Protein AF-A0A3A0CZI7-F1 (afdb_monomer_lite)

Sequence (193 aa):
MALPLIGASLWFLFLRLYGPPVAQALAREAVVDRVLPDGTILDDAGRSCPREAVSFIELRVLSDGKDYIGHAFLHWPRATIGFCTDEENIGLIDYLLPWSGTSPGYLRDDTEQCFDYVRRYCACPSTIEQLEIAVIAHADDPYQVGNWRGGMNCATWATHRLRDAGLSPPEGDCPNRLARQMTPWVSEIKNGH

Secondary structure (DSSP, 8-state):
---SHHHHHHHHHHHHHHSPP-S---PPP-----B-TTSPEE-TTS-EE-GGG-EEEEEEEE--TTTS--EEEEEETTEEEEEE--GGG--HHHHH-TTPPPEE-EEEE-TT---SEEEEEEE-HHHHHHHHHHHHHTTTPEE-TT-GGG-B-HHHHHHHHHHHTT--PPP-SSHHHHHTTSEE-----S---

Structure (mmCIF, N/CA/C/O backbone):
data_AF-A0A3A0CZI7-F1
#
_entry.id   AF-A0A3A0CZI7-F1
#
loop_
_atom_site.group_PDB
_atom_site.id
_atom_site.type_symbol
_atom_site.label_atom_id
_atom_site.label_alt_id
_atom_site.label_comp_id
_atom_site.label_asym_id
_atom_site.label_entity_id
_atom_site.label_seq_id
_atom_site.pdbx_PDB_ins_code
_atom_site.Cartn_x
_atom_site.Cartn_y
_atom_site.Cartn_z
_atom_site.occupancy
_atom_site.B_iso_or_equiv
_atom_site.auth_seq_id
_atom_site.auth_comp_id
_atom_site.auth_asym_id
_atom_site.auth_atom_id
_atom_site.pdbx_PDB_model_num
ATOM 1 N N . MET A 1 1 ? 28.917 -29.116 -26.176 1.00 43.78 1 MET A N 1
ATOM 2 C CA . MET A 1 1 ? 28.159 -27.846 -26.179 1.00 43.78 1 MET A CA 1
ATOM 3 C C . MET A 1 1 ? 27.123 -27.905 -25.071 1.00 43.78 1 MET A C 1
ATOM 5 O O . MET A 1 1 ? 26.062 -28.481 -25.257 1.00 43.78 1 MET A O 1
ATOM 9 N N . ALA A 1 2 ? 27.481 -27.402 -23.891 1.00 41.31 2 ALA A N 1
ATOM 10 C CA . ALA A 1 2 ? 26.621 -27.341 -22.715 1.00 41.31 2 ALA A CA 1
ATOM 11 C C . ALA A 1 2 ? 26.257 -25.868 -22.486 1.00 41.31 2 ALA A C 1
ATOM 13 O O . ALA A 1 2 ? 27.011 -25.134 -21.860 1.00 41.31 2 ALA A O 1
ATOM 14 N N . LEU A 1 3 ? 25.154 -25.422 -23.085 1.00 44.69 3 LEU A N 1
ATOM 15 C CA . LEU A 1 3 ? 24.627 -24.060 -22.940 1.00 44.69 3 LEU A CA 1
ATOM 16 C C . LEU A 1 3 ? 23.093 -23.920 -22.737 1.00 44.69 3 LEU A C 1
ATOM 18 O O . LEU A 1 3 ? 22.623 -22.793 -22.818 1.00 44.69 3 LEU A O 1
ATOM 22 N N . PRO A 1 4 ? 22.290 -24.963 -22.406 1.00 53.09 4 PRO A N 1
ATOM 23 C CA . PRO A 1 4 ? 20.898 -24.747 -21.977 1.00 53.09 4 PRO A CA 1
ATOM 24 C C . PRO A 1 4 ? 20.697 -24.720 -20.446 1.00 53.09 4 PRO A C 1
ATOM 26 O O . PRO A 1 4 ? 19.686 -24.215 -19.967 1.00 53.09 4 PRO A O 1
ATOM 29 N N . LEU A 1 5 ? 21.645 -25.234 -19.650 1.00 52.47 5 LEU A N 1
ATOM 30 C CA . LEU A 1 5 ? 21.448 -25.424 -18.202 1.00 52.47 5 LEU A CA 1
ATOM 31 C C . LEU A 1 5 ? 21.489 -24.118 -17.391 1.00 52.47 5 LEU A C 1
ATOM 33 O O . LEU A 1 5 ? 20.719 -23.969 -16.449 1.00 52.47 5 LEU A O 1
ATOM 37 N N . ILE A 1 6 ? 22.329 -23.152 -17.780 1.00 56.16 6 ILE A N 1
ATOM 38 C CA . ILE A 1 6 ? 22.442 -21.866 -17.067 1.00 56.16 6 ILE A CA 1
ATOM 39 C C . ILE A 1 6 ? 21.150 -21.048 -17.216 1.00 56.16 6 ILE A C 1
ATOM 41 O O . ILE A 1 6 ? 20.675 -20.471 -16.240 1.00 56.16 6 ILE A O 1
ATOM 45 N N . GLY A 1 7 ? 20.538 -21.064 -18.406 1.00 62.50 7 GLY A N 1
ATOM 46 C CA . GLY A 1 7 ? 19.265 -20.385 -18.657 1.00 62.50 7 GLY A CA 1
ATOM 47 C C . GLY A 1 7 ? 18.125 -20.957 -17.814 1.00 62.50 7 GLY A C 1
ATOM 48 O O . GLY A 1 7 ? 17.396 -20.202 -17.179 1.00 62.50 7 GLY A O 1
ATOM 49 N N . ALA A 1 8 ? 18.022 -22.287 -17.723 1.00 67.44 8 ALA A N 1
ATOM 50 C CA . ALA A 1 8 ? 16.999 -22.937 -16.906 1.00 67.44 8 ALA A CA 1
ATOM 51 C C . ALA A 1 8 ? 17.184 -22.654 -15.405 1.00 67.44 8 ALA A C 1
ATOM 53 O O . ALA A 1 8 ? 16.217 -22.325 -14.725 1.00 67.44 8 ALA A O 1
ATOM 54 N N . SER A 1 9 ? 18.409 -22.732 -14.875 1.00 69.00 9 SER A N 1
ATOM 55 C CA . SER A 1 9 ? 18.670 -22.458 -13.454 1.00 69.00 9 SER A CA 1
ATOM 56 C C . SER A 1 9 ? 18.393 -21.003 -13.066 1.00 69.00 9 SER A C 1
ATOM 58 O O . SER A 1 9 ? 17.804 -20.767 -12.012 1.00 69.00 9 SER A O 1
ATOM 60 N N . LEU A 1 10 ? 18.763 -20.037 -13.916 1.00 67.69 10 LEU A N 1
ATOM 61 C CA . LEU A 1 10 ? 18.428 -18.624 -13.707 1.00 67.69 10 LEU A CA 1
ATOM 62 C C . LEU A 1 10 ? 16.916 -18.387 -13.791 1.00 67.69 10 LEU A C 1
ATOM 64 O O . LEU A 1 10 ? 16.373 -17.656 -12.968 1.00 67.69 10 LEU A O 1
ATOM 68 N N . TRP A 1 11 ? 16.225 -19.060 -14.714 1.00 66.12 11 TRP A N 1
ATOM 69 C CA . TRP A 1 11 ? 14.770 -18.991 -14.837 1.00 66.12 11 TRP A CA 1
ATOM 70 C C . TRP A 1 11 ? 14.043 -19.577 -13.618 1.00 66.12 11 TRP A C 1
ATOM 72 O O . TRP A 1 11 ? 13.144 -18.947 -13.071 1.00 66.12 11 TRP A O 1
ATOM 82 N N . PHE A 1 12 ? 14.469 -20.739 -13.112 1.00 70.25 12 PHE A N 1
ATOM 83 C CA . PHE A 1 12 ? 13.914 -21.313 -11.880 1.00 70.25 12 PHE A CA 1
ATOM 84 C C . PHE A 1 12 ? 14.195 -20.446 -10.652 1.00 70.25 12 PHE A C 1
ATOM 86 O O . PHE A 1 12 ? 13.334 -20.325 -9.780 1.00 70.25 12 PHE A O 1
ATOM 93 N N . LEU A 1 13 ? 15.378 -19.829 -10.572 1.00 69.44 13 LEU A N 1
ATOM 94 C CA . LEU A 1 13 ? 15.692 -18.874 -9.513 1.00 69.44 13 LEU A CA 1
ATOM 95 C C . LEU A 1 13 ? 14.781 -17.644 -9.605 1.00 69.44 13 LEU A C 1
ATOM 97 O O . LEU A 1 13 ? 14.207 -17.247 -8.594 1.00 69.44 13 LEU A O 1
ATOM 101 N N . PHE A 1 14 ? 14.583 -17.099 -10.807 1.00 69.56 14 PHE A N 1
ATOM 102 C CA . PHE A 1 14 ? 13.664 -15.991 -11.050 1.00 69.56 14 PHE A CA 1
ATOM 103 C C . PHE A 1 14 ? 12.232 -16.348 -10.632 1.00 69.56 14 PHE A C 1
ATOM 105 O O . PHE A 1 14 ? 11.653 -15.647 -9.811 1.00 69.56 14 PHE A O 1
ATOM 112 N N . LEU A 1 15 ? 11.696 -17.493 -11.062 1.00 70.75 15 LEU A N 1
ATOM 113 C CA . LEU A 1 15 ? 10.369 -17.963 -10.645 1.00 70.75 15 LEU A CA 1
ATOM 114 C C . LEU A 1 15 ? 10.271 -18.198 -9.131 1.00 70.75 15 LEU A C 1
ATOM 116 O O . LEU A 1 15 ? 9.257 -17.900 -8.503 1.00 70.75 15 LEU A O 1
ATOM 120 N N . ARG A 1 16 ? 11.330 -18.696 -8.493 1.00 68.50 16 ARG A N 1
ATOM 121 C CA . ARG A 1 16 ? 11.329 -18.878 -7.038 1.00 68.50 16 ARG A CA 1
ATOM 122 C C . ARG A 1 16 ? 11.297 -17.540 -6.298 1.00 68.50 16 ARG A C 1
ATOM 124 O O . ARG A 1 16 ? 10.600 -17.429 -5.287 1.00 68.50 16 ARG A O 1
ATOM 131 N N . LEU A 1 17 ? 12.034 -16.543 -6.783 1.00 67.31 17 LEU A N 1
ATOM 132 C CA . LEU A 1 17 ? 12.177 -15.238 -6.133 1.00 67.31 17 LEU A CA 1
ATOM 133 C C . LEU A 1 17 ? 11.042 -14.261 -6.467 1.00 67.31 17 LEU A C 1
ATOM 135 O O . LEU A 1 17 ? 10.658 -13.491 -5.587 1.00 67.31 17 LEU A O 1
ATOM 139 N N . TYR A 1 18 ? 10.522 -14.321 -7.692 1.00 65.75 18 TYR A N 1
ATOM 140 C CA . TYR A 1 18 ? 9.602 -13.352 -8.294 1.00 65.75 18 TYR A CA 1
ATOM 141 C C . TYR A 1 18 ? 8.398 -13.999 -8.977 1.00 65.75 18 TYR A C 1
ATOM 143 O O . TYR A 1 18 ? 7.511 -13.285 -9.410 1.00 65.75 18 TYR A O 1
ATOM 151 N N . GLY A 1 19 ? 8.327 -15.324 -9.087 1.00 61.59 19 GLY A N 1
ATOM 152 C CA . GLY A 1 19 ? 7.160 -15.990 -9.659 1.00 61.59 19 GLY A CA 1
ATOM 153 C C . GLY A 1 19 ? 5.923 -15.877 -8.759 1.00 61.59 19 GLY A C 1
ATOM 154 O O . GLY A 1 19 ? 6.063 -15.680 -7.538 1.00 61.59 19 GLY A O 1
ATOM 155 N N . PRO A 1 20 ? 4.725 -16.023 -9.352 1.00 63.06 20 PRO A N 1
ATOM 156 C CA . PRO A 1 20 ? 3.456 -15.892 -8.648 1.00 63.06 20 PRO A CA 1
ATOM 157 C C . PRO A 1 20 ? 3.370 -16.878 -7.472 1.00 63.06 20 PRO A C 1
ATOM 159 O O . PRO A 1 20 ? 3.982 -17.954 -7.508 1.00 63.06 20 PRO A O 1
ATOM 162 N N . PRO A 1 21 ? 2.646 -16.530 -6.397 1.00 64.62 21 PRO A N 1
ATOM 163 C CA . PRO A 1 21 ? 2.450 -17.428 -5.264 1.00 64.62 21 PRO A CA 1
ATOM 164 C C . PRO A 1 21 ? 1.792 -18.742 -5.715 1.00 64.62 21 PRO A C 1
ATOM 166 O O . PRO A 1 21 ? 0.727 -18.756 -6.328 1.00 64.62 21 PRO A O 1
ATOM 169 N N . VAL A 1 22 ? 2.413 -19.873 -5.37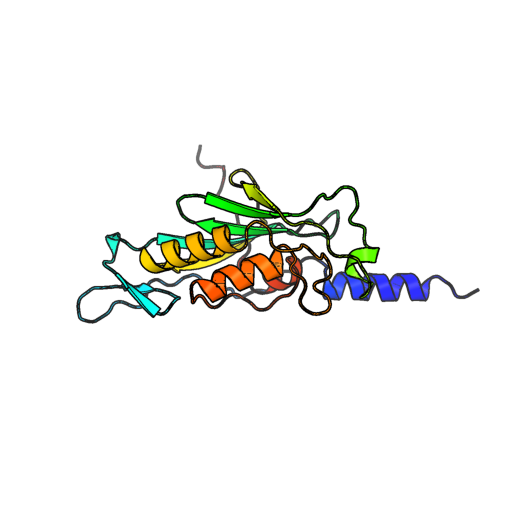4 1.00 59.84 22 VAL A N 1
ATOM 170 C CA . VAL A 1 22 ? 1.788 -21.194 -5.505 1.00 59.84 22 VAL A CA 1
ATOM 171 C C . VAL A 1 22 ? 0.910 -21.384 -4.275 1.00 59.84 22 VAL A C 1
ATOM 173 O O . VAL A 1 22 ? 1.441 -21.626 -3.198 1.00 59.84 22 VAL A O 1
ATOM 176 N N . ALA A 1 23 ? -0.400 -21.185 -4.448 1.00 49.31 23 ALA A N 1
ATOM 177 C CA . ALA A 1 23 ? -1.492 -21.336 -3.478 1.00 49.31 23 ALA A CA 1
ATOM 178 C C . ALA A 1 23 ? -1.094 -21.876 -2.086 1.00 49.31 23 ALA A C 1
ATOM 180 O O . ALA A 1 23 ? -1.321 -23.039 -1.764 1.00 49.31 23 ALA A O 1
ATOM 181 N N . GLN A 1 24 ? -0.528 -21.010 -1.250 1.00 52.88 24 GLN A N 1
ATOM 182 C CA . GLN A 1 24 ? -0.388 -21.203 0.189 1.00 52.88 24 GLN A CA 1
ATOM 183 C C . GLN A 1 24 ? -0.322 -19.820 0.823 1.00 52.88 24 GLN A C 1
ATOM 185 O O . GLN A 1 24 ? 0.707 -19.163 0.724 1.00 52.88 24 GLN A O 1
ATOM 190 N N . ALA A 1 25 ? -1.394 -19.391 1.487 1.00 46.69 25 ALA A N 1
ATOM 191 C CA . ALA A 1 25 ? -1.288 -18.388 2.540 1.00 46.69 25 ALA A CA 1
ATOM 192 C C . ALA A 1 25 ? -2.530 -18.408 3.435 1.00 46.69 25 ALA A C 1
ATOM 194 O O . ALA A 1 25 ? -3.620 -18.002 3.041 1.00 46.69 25 ALA A O 1
ATOM 195 N N . LEU A 1 26 ? -2.329 -18.860 4.673 1.00 50.84 26 LEU A N 1
ATOM 196 C CA . LEU A 1 26 ? -3.169 -18.538 5.822 1.00 50.84 26 LEU A CA 1
ATOM 197 C C . LEU A 1 26 ? -2.989 -17.047 6.131 1.00 50.84 26 LEU A C 1
ATOM 199 O O . LEU A 1 26 ? -2.207 -16.672 7.004 1.00 50.84 26 LEU A O 1
ATOM 203 N N . ALA A 1 27 ? -3.656 -16.177 5.386 1.00 50.66 27 ALA A N 1
ATOM 204 C CA . ALA A 1 27 ? -3.677 -14.766 5.717 1.00 50.66 27 ALA A CA 1
ATOM 205 C C . ALA A 1 27 ? -4.714 -14.533 6.822 1.00 50.66 27 ALA A C 1
ATOM 207 O O . ALA A 1 27 ? -5.885 -14.882 6.695 1.00 50.66 27 ALA A O 1
ATOM 208 N N . ARG A 1 28 ? -4.264 -13.966 7.947 1.00 53.16 28 ARG A N 1
ATOM 209 C CA . ARG A 1 28 ? -5.166 -13.478 8.996 1.00 53.16 28 ARG A CA 1
ATOM 210 C C . ARG A 1 28 ? -5.975 -12.319 8.422 1.00 53.16 28 ARG A C 1
ATOM 212 O O . ARG A 1 28 ? -5.370 -11.303 8.078 1.00 53.16 28 ARG A O 1
ATOM 219 N N . GLU A 1 29 ? -7.291 -12.471 8.327 1.00 57.66 29 GLU A N 1
ATOM 220 C CA . GLU A 1 29 ? -8.194 -11.351 8.057 1.00 57.66 29 GLU A CA 1
ATOM 221 C C . GLU A 1 29 ? -7.997 -10.243 9.100 1.00 57.66 29 GLU A C 1
ATOM 223 O O . GLU A 1 29 ? -7.556 -10.501 10.223 1.00 57.66 29 GLU A O 1
ATOM 228 N N . ALA A 1 30 ? -8.292 -8.999 8.718 1.00 59.22 30 ALA A N 1
ATOM 229 C CA . ALA A 1 30 ? -8.365 -7.899 9.670 1.00 59.22 30 ALA A CA 1
ATOM 230 C C . ALA A 1 30 ? -9.503 -8.197 10.647 1.00 59.22 30 ALA A C 1
ATOM 232 O O . ALA A 1 30 ? -10.674 -8.123 10.276 1.00 59.22 30 ALA A O 1
ATOM 233 N N . VAL A 1 31 ? -9.163 -8.570 11.877 1.00 61.22 31 VAL A N 1
ATOM 234 C CA . VAL A 1 31 ? -10.166 -8.885 12.887 1.00 61.22 31 VAL A CA 1
ATOM 235 C C . VAL A 1 31 ? -10.377 -7.656 13.764 1.00 61.22 31 VAL A C 1
ATOM 237 O O . VAL A 1 31 ? -9.478 -7.245 14.498 1.00 61.22 31 VAL A O 1
ATOM 240 N N . VAL A 1 32 ? -11.576 -7.073 13.704 1.00 63.66 32 VAL A N 1
ATOM 241 C CA . VAL A 1 32 ? -12.010 -5.956 14.563 1.00 63.66 32 VAL A CA 1
ATOM 242 C C . VAL A 1 32 ? -12.381 -6.489 15.957 1.00 63.66 32 VAL A C 1
ATOM 244 O O . VAL A 1 32 ? -13.499 -6.316 16.430 1.00 63.66 32 VAL A O 1
ATOM 247 N N . ASP A 1 33 ? -11.454 -7.187 16.614 1.00 63.12 33 ASP A N 1
ATOM 248 C CA . ASP A 1 33 ? -11.725 -7.882 17.885 1.00 63.12 33 ASP A CA 1
ATOM 249 C C . ASP A 1 33 ? -11.217 -7.121 19.119 1.00 63.12 33 ASP A C 1
ATOM 251 O O . ASP A 1 33 ? -11.406 -7.562 20.252 1.00 63.12 33 ASP A O 1
ATOM 255 N N . ARG A 1 34 ? -10.576 -5.959 18.942 1.00 82.81 34 ARG A N 1
ATOM 256 C CA . ARG A 1 34 ? -9.959 -5.210 20.050 1.00 82.81 34 ARG A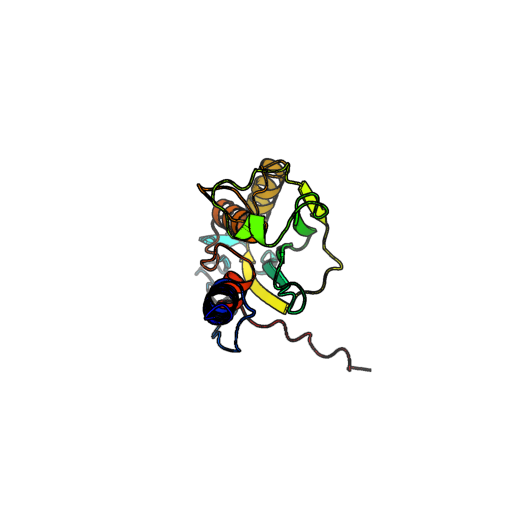 CA 1
ATOM 257 C C . ARG A 1 34 ? -10.853 -4.076 20.545 1.00 82.81 34 ARG A C 1
ATOM 259 O O . ARG A 1 34 ? -10.526 -2.903 20.388 1.00 82.81 34 ARG A O 1
ATOM 266 N N . VAL A 1 35 ? -11.984 -4.439 21.145 1.00 87.38 35 VAL A N 1
ATOM 267 C CA . VAL A 1 35 ? -12.852 -3.491 21.861 1.00 87.38 35 VAL A CA 1
ATOM 268 C C . VAL A 1 35 ? -12.245 -3.196 23.240 1.00 87.38 35 VAL A C 1
ATOM 270 O O . VAL A 1 35 ? -11.964 -4.118 24.006 1.00 87.38 35 VAL A O 1
ATOM 273 N N . LEU A 1 36 ? -12.032 -1.921 23.558 1.00 89.50 36 LEU A N 1
ATOM 274 C CA . LEU A 1 36 ? -11.562 -1.448 24.861 1.00 89.50 36 LEU A CA 1
ATOM 275 C C . LEU A 1 36 ? -12.723 -1.363 25.880 1.00 89.50 36 LEU A C 1
ATOM 277 O O . LEU A 1 36 ? -13.889 -1.333 25.483 1.00 89.50 36 LEU A O 1
ATOM 281 N N . PRO A 1 37 ? -12.448 -1.307 27.203 1.00 90.44 37 PRO A N 1
ATOM 282 C CA . PRO A 1 37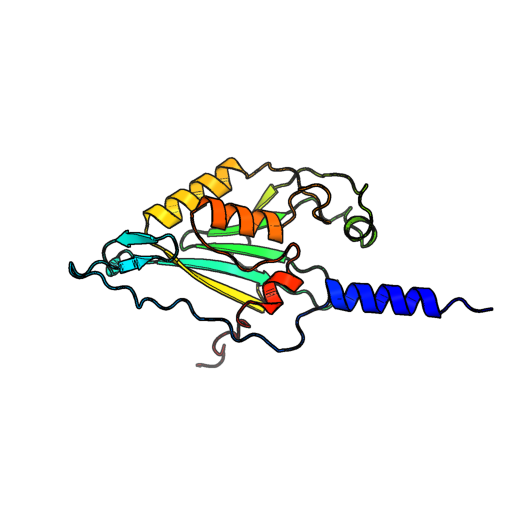 ? -13.495 -1.260 28.234 1.00 90.44 37 PRO A CA 1
ATOM 283 C C . PRO A 1 37 ? -14.456 -0.067 28.133 1.00 90.44 37 PRO A C 1
ATOM 285 O O . PRO A 1 37 ? -15.577 -0.142 28.627 1.00 90.44 37 PRO A O 1
ATOM 288 N N . ASP A 1 38 ? -14.022 1.027 27.507 1.00 91.31 38 ASP A N 1
ATOM 289 C CA . ASP A 1 38 ? -14.825 2.227 27.253 1.00 91.31 38 ASP A CA 1
ATOM 290 C C . ASP A 1 38 ? -15.695 2.124 25.983 1.00 91.31 38 ASP A C 1
ATOM 292 O O . ASP A 1 38 ? -16.406 3.067 25.642 1.00 91.31 38 ASP A O 1
ATOM 296 N N . GLY A 1 39 ? -15.655 0.982 25.288 1.00 89.38 39 GLY A N 1
ATOM 297 C CA . GLY A 1 39 ? -16.408 0.721 24.063 1.00 89.38 39 GLY A CA 1
ATOM 298 C C . GLY A 1 39 ? -15.729 1.201 22.778 1.00 89.38 39 GLY A C 1
ATOM 299 O O . GLY A 1 39 ? -16.290 0.996 21.699 1.00 89.38 39 GLY A O 1
ATOM 300 N N . THR A 1 40 ? -14.538 1.804 22.854 1.00 94.75 40 THR A N 1
ATOM 301 C CA . THR A 1 40 ? -13.759 2.181 21.664 1.00 94.75 40 THR A CA 1
ATOM 302 C C . THR A 1 40 ? -13.076 0.970 21.023 1.00 94.75 40 THR A C 1
ATOM 304 O O . THR A 1 40 ? -12.912 -0.080 21.646 1.00 94.75 40 THR A O 1
ATOM 307 N N . ILE A 1 41 ? -12.695 1.090 19.751 1.00 94.19 41 ILE A N 1
ATOM 308 C CA . ILE A 1 41 ? -11.924 0.078 19.021 1.00 94.19 41 ILE A CA 1
ATOM 309 C C . ILE A 1 41 ? -10.463 0.504 18.979 1.00 94.19 41 ILE A C 1
ATOM 311 O O . ILE A 1 41 ? -10.175 1.650 18.645 1.00 94.19 41 ILE A O 1
ATOM 315 N N . LEU A 1 42 ? -9.559 -0.428 19.276 1.00 95.38 42 LEU A N 1
ATOM 316 C CA . LEU A 1 42 ? -8.132 -0.296 19.008 1.00 95.38 42 LEU A CA 1
ATOM 317 C C . LEU A 1 42 ? -7.831 -0.837 17.605 1.00 95.38 42 LEU A C 1
ATOM 319 O O . LEU A 1 42 ? -8.104 -2.003 17.312 1.00 95.38 42 LEU A O 1
ATOM 323 N N . ASP A 1 43 ? -7.265 0.005 16.755 1.00 95.38 43 ASP A N 1
ATOM 324 C CA . ASP A 1 43 ? -6.922 -0.340 15.383 1.00 95.38 43 ASP A CA 1
ATOM 325 C C . ASP A 1 43 ? -5.573 -1.078 15.269 1.00 95.38 43 ASP A C 1
ATOM 327 O O . ASP A 1 43 ? -4.884 -1.340 16.265 1.00 95.38 43 ASP A O 1
ATOM 331 N N . ASP A 1 44 ? -5.186 -1.443 14.043 1.00 95.06 44 ASP A N 1
ATOM 332 C CA . ASP A 1 44 ? -3.962 -2.216 13.798 1.00 95.06 44 ASP A CA 1
ATOM 333 C C . ASP A 1 44 ? -2.669 -1.405 13.986 1.00 95.06 44 ASP A C 1
ATOM 335 O O . ASP A 1 44 ? -1.593 -1.996 14.098 1.00 95.06 44 ASP A O 1
ATOM 339 N N . ALA A 1 45 ? -2.764 -0.075 14.067 1.00 96.25 45 ALA A N 1
ATOM 340 C CA . ALA A 1 45 ? -1.658 0.814 14.416 1.00 96.25 45 ALA A CA 1
ATOM 341 C C . ALA A 1 45 ? -1.607 1.128 15.925 1.00 96.25 45 ALA A C 1
ATOM 343 O O . ALA A 1 45 ? -0.756 1.899 16.372 1.00 96.25 45 ALA A O 1
ATOM 344 N N . GLY A 1 46 ? -2.508 0.545 16.724 1.00 95.25 46 GLY A N 1
ATOM 345 C CA . GLY A 1 46 ? -2.587 0.782 18.164 1.00 95.25 46 GLY A CA 1
ATOM 346 C C . GLY A 1 46 ? -3.231 2.119 18.544 1.00 95.25 46 GLY A C 1
ATOM 347 O O . GLY A 1 46 ? -3.021 2.591 19.662 1.00 95.25 46 GLY A O 1
ATOM 348 N N . ARG A 1 47 ? -4.004 2.738 17.646 1.00 95.88 47 ARG A N 1
ATOM 349 C CA . ARG A 1 47 ? -4.784 3.957 17.911 1.00 95.88 47 ARG A CA 1
ATOM 350 C C . ARG A 1 47 ? -6.227 3.590 18.247 1.00 95.88 47 ARG A C 1
ATOM 352 O O . ARG A 1 47 ? -6.733 2.584 17.759 1.00 95.88 47 ARG A O 1
ATOM 359 N N . SER A 1 48 ? -6.894 4.387 19.083 1.00 95.75 48 SER A N 1
ATOM 360 C CA . SER A 1 48 ? -8.291 4.145 19.462 1.00 95.75 48 SER A CA 1
ATOM 361 C C . SER A 1 48 ? -9.262 5.163 18.864 1.00 95.75 48 SER A C 1
ATOM 363 O O . SER A 1 48 ? -8.930 6.336 18.685 1.00 95.75 48 SER A O 1
ATOM 365 N N . CYS A 1 49 ? -10.475 4.710 18.548 1.00 95.88 49 CYS A N 1
ATOM 366 C CA . CYS A 1 49 ? -11.567 5.549 18.053 1.00 95.88 49 CYS A CA 1
ATOM 367 C C . CYS A 1 49 ? -12.944 4.907 18.320 1.00 95.88 49 CYS A C 1
ATOM 369 O O . CYS A 1 49 ? -13.020 3.716 18.643 1.00 95.88 49 CYS A O 1
ATOM 371 N N . PRO A 1 50 ? -14.052 5.666 18.191 1.00 95.75 50 PRO A N 1
ATOM 372 C CA . PRO A 1 50 ? -15.398 5.097 18.211 1.00 95.75 50 PRO A CA 1
ATOM 373 C C . PRO A 1 50 ? -15.574 4.033 17.124 1.00 95.75 50 PRO A C 1
ATOM 375 O O . PRO A 1 50 ? -15.005 4.142 16.036 1.00 95.75 50 PRO A O 1
ATOM 378 N N . ARG A 1 51 ? -16.383 3.007 17.400 1.00 92.44 51 ARG A N 1
ATOM 379 C CA . ARG A 1 51 ? -16.568 1.857 16.501 1.00 92.44 51 ARG A CA 1
ATOM 380 C C . ARG A 1 51 ? -17.084 2.264 15.120 1.00 92.44 51 ARG A C 1
ATOM 382 O O . ARG A 1 51 ? -16.668 1.697 14.118 1.00 92.44 51 ARG A O 1
ATOM 389 N N . GLU A 1 52 ? -17.973 3.243 15.073 1.00 93.81 52 GLU A N 1
ATOM 390 C CA . GLU A 1 52 ? -18.561 3.806 13.859 1.00 93.81 52 GLU A CA 1
ATOM 391 C C . GLU A 1 52 ? -17.571 4.613 13.009 1.00 93.81 52 GLU A C 1
ATOM 393 O O . GLU A 1 52 ? -17.827 4.842 11.831 1.00 93.81 52 GLU A O 1
ATOM 398 N N . ALA A 1 53 ? -16.444 5.033 13.591 1.00 95.69 53 ALA A N 1
ATOM 399 C CA . ALA A 1 53 ? -15.396 5.774 12.895 1.00 95.69 53 ALA A CA 1
ATOM 400 C C . ALA A 1 53 ? -14.326 4.855 12.280 1.00 95.69 53 ALA A C 1
ATOM 402 O O . ALA A 1 53 ? -13.446 5.334 11.563 1.00 95.69 53 ALA A O 1
ATOM 403 N N . VAL A 1 54 ? -14.377 3.550 12.566 1.00 95.19 54 VAL A N 1
ATOM 404 C CA . VAL A 1 54 ? -13.436 2.571 12.018 1.00 95.19 54 VAL A CA 1
ATOM 405 C C . VAL A 1 54 ? -13.640 2.438 10.513 1.00 95.19 54 VAL A C 1
ATOM 407 O O . VAL A 1 54 ? -14.757 2.317 10.014 1.00 95.19 54 VAL A O 1
ATOM 410 N N . SER A 1 55 ? -12.531 2.429 9.787 1.00 96.00 55 SER A N 1
ATOM 411 C CA . SER A 1 55 ? -12.465 2.176 8.351 1.00 96.00 55 SER A CA 1
ATOM 412 C C . SER A 1 55 ? -11.359 1.163 8.056 1.00 96.00 55 SER A C 1
ATOM 414 O O . SER A 1 55 ? -10.719 0.635 8.969 1.00 96.00 55 SER A O 1
ATOM 416 N N . PHE A 1 56 ? -11.144 0.862 6.777 1.00 95.81 56 PHE A N 1
ATOM 417 C CA . PHE A 1 56 ? -10.133 -0.099 6.358 1.00 95.81 56 PHE A CA 1
ATOM 418 C C . PHE A 1 56 ? -9.101 0.533 5.435 1.00 95.81 56 PHE A C 1
ATOM 420 O O . PHE A 1 56 ? -9.440 1.285 4.522 1.00 95.81 56 PHE A O 1
ATOM 427 N N . ILE A 1 57 ? -7.844 0.177 5.676 1.00 97.19 57 ILE A N 1
ATOM 428 C CA . ILE A 1 57 ? -6.741 0.363 4.737 1.00 97.19 57 ILE A CA 1
ATOM 429 C C . ILE A 1 57 ? -6.433 -1.007 4.139 1.00 97.19 57 ILE A C 1
ATOM 431 O O . ILE A 1 57 ? -6.488 -2.024 4.831 1.00 97.19 57 ILE A O 1
ATOM 435 N N . GLU A 1 58 ? -6.098 -1.059 2.860 1.00 96.56 58 GLU A N 1
ATOM 436 C CA . GLU A 1 58 ? -5.731 -2.289 2.174 1.00 96.56 58 GLU A CA 1
ATOM 437 C C . GLU A 1 58 ? -4.407 -2.118 1.435 1.00 96.56 58 GLU A C 1
ATOM 439 O O . GLU A 1 58 ? -4.222 -1.183 0.662 1.00 96.56 58 GLU A O 1
ATOM 444 N N . LEU A 1 59 ? -3.498 -3.066 1.640 1.00 96.25 59 LEU A N 1
ATOM 445 C CA . LEU A 1 59 ? -2.420 -3.336 0.701 1.00 96.25 59 LEU A CA 1
ATOM 446 C C . LEU A 1 59 ? -2.974 -4.297 -0.346 1.00 96.25 59 LEU A C 1
ATOM 448 O O . LEU A 1 59 ? -3.418 -5.392 0.004 1.00 96.25 59 LEU A O 1
ATOM 452 N N . ARG A 1 60 ? -2.957 -3.896 -1.612 1.00 94.50 60 ARG A N 1
ATOM 453 C CA . ARG A 1 60 ? -3.438 -4.695 -2.742 1.00 94.50 60 ARG A CA 1
ATOM 454 C C . ARG A 1 60 ? -2.264 -5.057 -3.631 1.00 94.50 60 ARG A C 1
ATOM 456 O O . ARG A 1 60 ? -1.372 -4.239 -3.833 1.00 94.50 60 ARG A O 1
ATOM 463 N N . VAL A 1 61 ? -2.259 -6.273 -4.156 1.00 91.75 61 VAL A N 1
ATOM 464 C CA . VAL A 1 61 ? -1.243 -6.729 -5.104 1.00 91.75 61 VAL A CA 1
ATOM 465 C C . VAL A 1 61 ? -1.919 -7.318 -6.328 1.00 91.75 61 VAL A C 1
ATOM 467 O O . VAL A 1 61 ? -2.738 -8.231 -6.218 1.00 91.75 61 VAL A O 1
ATOM 470 N N . LEU A 1 62 ? -1.530 -6.809 -7.490 1.00 88.75 62 LEU A N 1
ATOM 471 C CA . LEU A 1 62 ? -1.737 -7.453 -8.779 1.00 88.75 62 LEU A CA 1
ATOM 472 C C . LEU A 1 62 ? -0.488 -8.282 -9.082 1.00 88.75 62 LEU A C 1
ATOM 474 O O . LEU A 1 62 ? 0.618 -7.747 -9.129 1.00 88.75 62 LEU A O 1
ATOM 478 N N . SER A 1 63 ? -0.658 -9.583 -9.256 1.00 75.69 63 SER A N 1
ATOM 479 C CA . SER A 1 63 ? 0.385 -10.525 -9.644 1.00 75.69 63 SER A CA 1
ATOM 480 C C . SER A 1 63 ? 0.201 -10.813 -11.131 1.00 75.69 63 SER A C 1
ATOM 482 O O . SER A 1 63 ? -0.526 -11.741 -11.488 1.00 75.69 63 SER A O 1
ATOM 484 N N . ASP A 1 64 ? 0.865 -10.070 -12.018 1.00 67.00 64 ASP A N 1
ATOM 485 C CA . ASP A 1 64 ? 0.795 -10.439 -13.430 1.00 67.00 64 ASP A CA 1
ATOM 486 C C . ASP A 1 64 ? 1.550 -11.755 -13.684 1.00 67.00 64 ASP A C 1
ATOM 488 O O . ASP A 1 64 ? 2.770 -11.859 -13.527 1.00 67.00 64 ASP A O 1
ATOM 492 N N . GLY A 1 65 ? 0.794 -12.784 -14.068 1.00 54.69 65 GLY A N 1
ATOM 493 C CA . GLY A 1 65 ? 1.322 -14.089 -14.447 1.00 54.69 65 GLY A CA 1
ATOM 494 C C . GLY A 1 65 ? 1.943 -14.126 -15.846 1.00 54.69 65 GLY A C 1
ATOM 495 O O . GLY A 1 65 ? 2.590 -15.123 -16.169 1.00 54.69 65 GLY A O 1
ATOM 496 N N . LYS A 1 66 ? 1.743 -13.091 -16.679 1.00 49.06 66 LYS A N 1
ATOM 497 C CA . LYS A 1 66 ? 2.317 -13.005 -18.032 1.00 49.06 66 LYS A CA 1
ATOM 498 C C . LYS A 1 66 ? 3.701 -12.368 -18.026 1.00 49.06 66 LYS A C 1
ATOM 500 O O . LYS A 1 66 ? 4.631 -12.999 -18.529 1.00 49.06 66 LYS A O 1
ATOM 505 N N . ASP A 1 67 ? 3.846 -11.204 -17.396 1.00 49.81 67 ASP A N 1
ATOM 506 C CA . ASP A 1 67 ? 5.113 -10.467 -17.395 1.00 49.81 67 ASP A CA 1
ATOM 507 C C . ASP A 1 67 ? 5.954 -10.719 -16.134 1.00 49.81 67 ASP A C 1
ATOM 509 O O . ASP A 1 67 ? 7.099 -10.280 -16.050 1.00 49.81 67 ASP A O 1
ATOM 513 N N . TYR A 1 68 ? 5.429 -11.479 -15.159 1.00 60.25 68 TYR A N 1
ATOM 514 C CA . TYR A 1 68 ? 6.054 -11.761 -13.852 1.00 60.25 68 TYR A CA 1
ATOM 515 C C . TYR A 1 68 ? 6.378 -10.504 -13.027 1.00 60.25 68 TYR A C 1
ATOM 517 O O . TYR A 1 68 ? 7.025 -10.586 -11.978 1.00 60.25 68 TYR A O 1
ATOM 525 N N . ILE A 1 69 ? 5.901 -9.348 -13.482 1.00 67.56 69 ILE A N 1
ATOM 526 C CA . ILE A 1 69 ? 6.028 -8.053 -12.837 1.00 67.56 69 ILE A CA 1
ATOM 527 C C . ILE A 1 69 ? 4.678 -7.759 -12.197 1.00 67.56 69 ILE A C 1
ATOM 529 O O . ILE A 1 69 ? 3.728 -7.336 -12.845 1.00 67.56 69 ILE A O 1
ATOM 533 N N . GLY A 1 70 ? 4.573 -8.043 -10.903 1.00 82.00 70 GLY A N 1
ATOM 534 C CA . GLY A 1 70 ? 3.419 -7.592 -10.139 1.00 82.00 70 GLY A CA 1
ATOM 535 C C . GLY A 1 70 ? 3.487 -6.092 -9.844 1.00 82.00 70 GLY A C 1
ATOM 536 O O . GLY A 1 70 ? 4.538 -5.463 -9.989 1.00 82.00 70 GLY A O 1
ATOM 537 N N . HIS A 1 71 ? 2.386 -5.540 -9.347 1.00 89.88 71 HIS A N 1
ATOM 538 C CA . HIS A 1 71 ? 2.311 -4.180 -8.820 1.00 89.88 71 HIS A CA 1
ATOM 539 C C . HIS A 1 71 ? 1.622 -4.181 -7.452 1.00 89.88 71 HIS A C 1
ATOM 541 O O . HIS A 1 71 ? 0.769 -5.029 -7.182 1.00 89.88 71 HIS A O 1
ATOM 547 N N . ALA A 1 72 ? 2.017 -3.259 -6.575 1.00 93.69 72 ALA A N 1
ATOM 548 C CA . ALA A 1 72 ? 1.436 -3.101 -5.246 1.00 93.69 72 ALA A CA 1
ATOM 549 C C . ALA A 1 72 ? 0.798 -1.717 -5.101 1.00 93.69 72 ALA A C 1
ATOM 551 O O . ALA A 1 72 ? 1.367 -0.722 -5.541 1.00 93.69 72 ALA A O 1
ATOM 552 N N . PHE A 1 73 ? -0.361 -1.671 -4.454 1.00 95.44 73 PHE A N 1
ATOM 553 C CA . PHE A 1 73 ? -1.179 -0.473 -4.301 1.00 95.44 73 PHE A CA 1
ATOM 554 C C . PHE A 1 73 ? -1.625 -0.323 -2.850 1.00 95.44 73 PHE A C 1
ATOM 556 O O . PHE A 1 73 ? -1.831 -1.315 -2.141 1.00 95.44 73 PHE A O 1
ATOM 563 N N . LEU A 1 74 ? -1.833 0.918 -2.429 1.00 97.62 74 LEU A N 1
ATOM 564 C CA . LEU A 1 74 ? -2.473 1.249 -1.164 1.00 97.62 74 LEU A CA 1
ATOM 565 C C . LEU A 1 74 ? -3.879 1.751 -1.431 1.00 97.62 74 LEU A C 1
ATOM 567 O O . LEU A 1 74 ? -4.074 2.659 -2.228 1.00 97.62 74 LEU A O 1
ATOM 571 N N . HIS A 1 75 ? -4.853 1.178 -0.743 1.00 97.12 75 HIS A N 1
ATOM 572 C CA . HIS A 1 75 ? -6.239 1.601 -0.816 1.00 97.12 75 HIS A CA 1
ATOM 573 C C . HIS A 1 75 ? -6.750 2.030 0.554 1.00 97.12 75 HIS A C 1
ATOM 575 O O . HIS A 1 75 ? -6.482 1.384 1.565 1.00 97.12 75 HIS A O 1
ATOM 581 N N . TRP A 1 76 ? -7.516 3.110 0.571 1.00 95.88 76 TRP A N 1
ATOM 582 C CA . TRP A 1 76 ? -8.282 3.594 1.714 1.00 95.88 76 TRP A CA 1
ATOM 583 C C . TRP A 1 76 ? -9.563 4.266 1.187 1.00 95.88 76 TRP A C 1
ATOM 585 O O . TRP A 1 76 ? -9.688 4.454 -0.024 1.00 95.88 76 TRP A O 1
ATOM 595 N N . PRO A 1 77 ? -10.533 4.658 2.038 1.00 94.25 77 PRO A N 1
ATOM 596 C CA . PRO A 1 77 ? -11.862 5.082 1.579 1.00 94.25 77 PRO A CA 1
ATOM 597 C C . PRO A 1 77 ? -11.894 6.215 0.543 1.00 94.25 77 PRO A C 1
ATOM 599 O O . PRO A 1 77 ? -12.913 6.411 -0.113 1.00 94.25 77 PRO A O 1
ATOM 602 N N . ARG A 1 78 ? -10.808 6.982 0.413 1.00 92.44 78 ARG A N 1
ATOM 603 C CA . ARG A 1 78 ? -10.724 8.144 -0.474 1.00 92.44 78 ARG A CA 1
ATOM 604 C C . ARG A 1 78 ? -9.890 7.912 -1.731 1.00 92.44 78 ARG A C 1
ATOM 606 O O . ARG A 1 78 ? -10.000 8.734 -2.634 1.00 92.44 78 ARG A O 1
ATOM 613 N N . ALA A 1 79 ? -9.062 6.867 -1.790 1.00 94.62 79 ALA A N 1
ATOM 614 C CA . ALA A 1 79 ? -8.163 6.657 -2.923 1.00 94.62 79 ALA A CA 1
ATOM 615 C C . ALA A 1 79 ? -7.631 5.222 -3.021 1.00 94.62 79 ALA A C 1
ATOM 617 O O . ALA A 1 79 ? -7.567 4.480 -2.038 1.00 94.62 79 ALA A O 1
ATOM 618 N N . THR A 1 80 ? -7.174 4.870 -4.221 1.00 96.38 80 THR A N 1
ATOM 619 C CA . THR A 1 80 ? -6.297 3.722 -4.471 1.00 96.38 80 THR A CA 1
ATOM 620 C C . THR A 1 80 ? -5.064 4.226 -5.199 1.00 96.38 80 THR A C 1
ATOM 622 O O . THR A 1 80 ? -5.179 4.689 -6.326 1.00 96.38 80 THR A O 1
ATOM 625 N N . ILE A 1 81 ? -3.897 4.160 -4.567 1.00 96.94 81 ILE A N 1
ATOM 626 C CA . ILE A 1 81 ? -2.664 4.744 -5.092 1.00 96.94 81 ILE A CA 1
ATOM 627 C C . ILE A 1 81 ? -1.613 3.663 -5.338 1.00 96.94 81 ILE A C 1
ATOM 629 O O . ILE A 1 81 ? -1.254 2.913 -4.424 1.00 96.94 81 ILE A O 1
ATOM 633 N N . GLY A 1 82 ? -1.111 3.613 -6.570 1.00 94.56 82 GLY A N 1
ATOM 634 C CA . GLY A 1 82 ? 0.117 2.924 -6.952 1.00 94.56 82 GLY A CA 1
ATOM 635 C C . GLY A 1 82 ? 1.308 3.883 -6.970 1.00 94.56 82 GLY A C 1
ATOM 636 O O . GLY A 1 82 ? 1.154 5.091 -7.165 1.00 94.56 82 GLY A O 1
ATOM 637 N N . PHE A 1 83 ? 2.509 3.340 -6.780 1.00 94.69 83 PHE A N 1
ATOM 638 C CA . PHE A 1 83 ? 3.760 4.075 -6.968 1.00 94.69 83 PHE A CA 1
ATOM 639 C C . PHE A 1 83 ? 4.474 3.498 -8.179 1.00 94.69 83 PHE A C 1
ATOM 641 O O . PHE A 1 83 ? 4.807 2.312 -8.202 1.00 94.69 83 PHE A O 1
ATOM 648 N N . CYS A 1 84 ? 4.655 4.329 -9.195 1.00 90.75 84 CYS A N 1
ATOM 649 C CA . CYS A 1 84 ? 5.076 3.926 -10.526 1.00 90.75 84 CYS A CA 1
ATOM 650 C C . CYS A 1 84 ? 6.325 4.695 -10.956 1.00 90.75 84 CYS A C 1
ATOM 652 O O . CYS A 1 84 ? 6.765 5.644 -10.310 1.00 90.75 84 CYS A O 1
ATOM 654 N N . THR A 1 85 ? 6.883 4.279 -12.083 1.00 88.38 85 THR A N 1
ATOM 655 C CA . THR A 1 85 ? 7.834 5.066 -12.868 1.00 88.38 85 THR A CA 1
ATOM 656 C C . THR A 1 85 ? 7.500 4.868 -14.343 1.00 88.38 85 THR A C 1
ATOM 658 O O . THR A 1 85 ? 6.587 4.107 -14.665 1.00 88.38 85 THR A O 1
ATOM 661 N N . ASP A 1 86 ? 8.190 5.558 -15.244 1.00 82.81 86 ASP A N 1
ATOM 662 C CA . ASP A 1 86 ? 7.945 5.424 -16.678 1.00 82.81 86 ASP A CA 1
ATOM 663 C C . ASP A 1 86 ? 8.358 4.017 -17.147 1.00 82.81 86 ASP A C 1
ATOM 665 O O . ASP A 1 86 ? 9.540 3.701 -17.304 1.00 82.81 86 ASP A O 1
ATOM 669 N N . GLU A 1 87 ? 7.352 3.153 -17.321 1.00 66.56 87 GLU A N 1
ATOM 670 C CA . GLU A 1 87 ? 7.492 1.711 -17.570 1.00 66.56 87 GLU A CA 1
ATOM 671 C C . GLU A 1 87 ? 8.200 1.387 -18.895 1.00 66.56 87 GLU A C 1
ATOM 673 O O . GLU A 1 87 ? 8.757 0.299 -19.037 1.00 66.56 87 GLU A O 1
ATOM 678 N N . GLU A 1 88 ? 8.263 2.335 -19.840 1.00 60.28 88 GLU A N 1
ATOM 679 C CA . GLU A 1 88 ? 8.846 2.140 -21.178 1.00 60.28 88 GLU A CA 1
ATOM 680 C C . GLU A 1 88 ? 10.337 1.743 -21.168 1.00 60.28 88 GLU A C 1
ATOM 682 O O . GLU A 1 88 ? 10.851 1.278 -22.185 1.00 60.28 88 GLU A O 1
ATOM 687 N N . ASN A 1 89 ? 11.033 1.875 -20.031 1.00 56.12 89 ASN A N 1
ATOM 688 C CA . ASN A 1 89 ? 12.463 1.572 -19.906 1.00 56.12 89 ASN A CA 1
ATOM 689 C C . ASN A 1 89 ? 12.810 0.506 -18.855 1.00 56.12 89 ASN A C 1
ATOM 691 O O . ASN A 1 89 ? 13.995 0.284 -18.606 1.00 56.12 89 ASN A O 1
ATOM 695 N N . ILE A 1 90 ? 11.826 -0.150 -18.230 1.00 66.81 90 ILE A N 1
ATOM 696 C CA . ILE A 1 90 ? 12.101 -1.171 -17.209 1.00 66.81 90 ILE A CA 1
ATOM 697 C C . ILE A 1 90 ? 12.142 -2.555 -17.851 1.00 66.81 90 ILE A C 1
ATOM 699 O O . ILE A 1 90 ? 11.123 -3.093 -18.281 1.00 66.81 90 ILE A O 1
ATOM 703 N N . GLY A 1 91 ? 13.325 -3.167 -17.876 1.00 65.69 91 GLY A N 1
ATOM 704 C CA . GLY A 1 91 ? 13.514 -4.539 -18.330 1.00 65.69 91 GLY A CA 1
ATOM 705 C C . GLY A 1 91 ? 13.750 -5.522 -17.183 1.00 65.69 91 GLY A C 1
ATOM 706 O O . GLY A 1 91 ? 14.071 -5.158 -16.053 1.00 65.69 91 GLY A O 1
ATOM 707 N N . LEU A 1 92 ? 13.711 -6.820 -17.503 1.00 68.88 92 LEU A N 1
ATOM 708 C CA . LEU A 1 92 ? 14.115 -7.903 -16.591 1.00 68.88 92 LEU A CA 1
ATOM 709 C C . LEU A 1 92 ? 15.509 -7.669 -15.974 1.00 68.88 92 LEU A C 1
ATOM 711 O O . LEU A 1 92 ? 15.782 -8.079 -14.850 1.00 68.88 92 LEU A O 1
ATOM 715 N N . ILE A 1 93 ? 16.403 -7.011 -16.713 1.00 72.06 93 ILE A N 1
ATOM 716 C CA . ILE A 1 93 ? 17.766 -6.714 -16.272 1.00 72.06 93 ILE A CA 1
ATOM 717 C C . ILE A 1 93 ? 17.780 -5.762 -15.065 1.00 72.06 93 ILE A C 1
ATOM 719 O O . ILE A 1 93 ? 18.598 -5.954 -14.163 1.00 72.06 93 ILE A O 1
ATOM 723 N N . ASP A 1 94 ? 16.856 -4.804 -14.992 1.00 74.50 94 ASP A N 1
ATOM 724 C CA . ASP A 1 94 ? 16.772 -3.836 -13.891 1.00 74.50 94 ASP A CA 1
ATOM 725 C C . ASP A 1 94 ? 16.356 -4.487 -12.564 1.00 74.50 94 ASP A C 1
ATOM 727 O O . ASP A 1 94 ? 16.719 -4.017 -11.486 1.00 74.50 94 ASP A O 1
ATOM 731 N N . TYR A 1 95 ? 15.672 -5.633 -12.627 1.00 71.19 95 TYR A N 1
ATOM 732 C CA . TYR A 1 95 ? 15.397 -6.463 -11.451 1.00 71.19 95 TYR A CA 1
ATOM 733 C C . TYR A 1 95 ? 16.641 -7.199 -10.948 1.00 71.19 95 TYR A C 1
ATOM 735 O O . TYR A 1 95 ? 16.768 -7.458 -9.753 1.00 71.19 95 TYR A O 1
ATOM 743 N N . LEU A 1 96 ? 17.544 -7.581 -11.853 1.00 73.50 96 LEU A N 1
ATOM 744 C CA . LEU A 1 96 ? 18.623 -8.526 -11.561 1.00 73.50 96 LEU A CA 1
ATOM 745 C C . LEU A 1 96 ? 19.965 -7.853 -11.273 1.00 73.50 96 LEU A C 1
ATOM 747 O O . LEU A 1 96 ? 20.837 -8.486 -10.674 1.00 73.50 96 LEU A O 1
ATOM 751 N N . LEU A 1 97 ? 20.160 -6.605 -11.705 1.00 77.56 97 LEU A N 1
ATOM 752 C CA . LEU A 1 97 ? 21.451 -5.934 -11.610 1.00 77.56 97 LEU A CA 1
ATOM 753 C C . LEU A 1 97 ? 21.475 -4.859 -10.510 1.00 77.56 97 LEU A C 1
ATOM 755 O O . LEU A 1 97 ? 20.739 -3.883 -10.595 1.00 77.56 97 LEU A O 1
ATOM 759 N N . PRO A 1 98 ? 22.400 -4.941 -9.534 1.00 73.62 98 PRO A N 1
ATOM 760 C CA . PRO A 1 98 ? 22.485 -3.999 -8.411 1.00 73.62 98 PRO A CA 1
ATOM 761 C C . PRO A 1 98 ? 22.984 -2.594 -8.786 1.00 73.62 98 PRO A C 1
ATOM 763 O O . PRO A 1 98 ? 23.128 -1.730 -7.920 1.00 73.62 98 PRO A O 1
ATOM 766 N N . TRP A 1 99 ? 23.312 -2.383 -10.060 1.00 75.25 99 TRP A N 1
ATOM 767 C CA . TRP A 1 99 ? 23.690 -1.100 -10.649 1.00 75.25 99 TRP A CA 1
ATOM 768 C C . TRP A 1 99 ? 22.608 -0.544 -11.584 1.00 75.25 99 TRP A C 1
ATOM 770 O O . TRP A 1 99 ? 22.875 0.419 -12.299 1.00 75.25 99 TRP A O 1
ATOM 780 N N . SER A 1 100 ? 21.404 -1.130 -11.588 1.00 75.69 100 SER A N 1
ATOM 781 C CA . SER A 1 100 ? 20.233 -0.525 -12.226 1.00 75.69 100 SER A CA 1
ATOM 782 C C . SER A 1 100 ? 20.017 0.886 -11.670 1.00 75.69 100 SER A C 1
ATOM 784 O O . SER A 1 100 ? 20.053 1.095 -10.448 1.00 75.69 100 SER A O 1
ATOM 786 N N . GLY A 1 101 ? 19.809 1.848 -12.566 1.00 76.38 101 GLY A N 1
ATOM 787 C CA . GLY A 1 101 ? 19.580 3.239 -12.196 1.00 76.38 101 GLY A CA 1
ATOM 788 C C . GLY A 1 101 ? 18.310 3.422 -11.364 1.00 76.38 101 GLY A C 1
ATOM 789 O O . GLY A 1 101 ? 17.451 2.545 -11.291 1.00 76.38 101 GLY A O 1
ATOM 790 N N . THR A 1 102 ? 18.208 4.576 -10.718 1.00 83.62 102 THR A N 1
ATOM 791 C CA . THR A 1 102 ? 16.954 5.081 -10.154 1.00 83.62 102 THR A CA 1
ATOM 792 C C . THR A 1 102 ? 16.294 5.991 -11.182 1.00 83.62 102 THR A C 1
ATOM 794 O O . THR A 1 102 ? 16.979 6.829 -11.773 1.00 83.62 102 THR A O 1
ATOM 797 N N . SER A 1 103 ? 14.985 5.873 -11.341 1.00 86.81 103 SER A N 1
ATOM 798 C CA . SER A 1 103 ? 14.158 6.777 -12.138 1.00 86.81 103 SER A CA 1
ATOM 799 C C . SER A 1 103 ? 13.310 7.647 -11.209 1.00 86.81 103 SER A C 1
ATOM 801 O O . SER A 1 103 ? 13.113 7.282 -10.049 1.00 86.81 103 SER A O 1
ATOM 803 N N . PRO A 1 104 ? 12.791 8.793 -11.668 1.00 89.44 104 PRO A N 1
ATOM 804 C CA . PRO A 1 104 ? 11.753 9.505 -10.932 1.00 89.44 104 PRO A CA 1
ATOM 805 C C . PRO A 1 104 ? 10.548 8.588 -10.680 1.00 89.44 104 PRO A C 1
ATOM 807 O O . PRO A 1 104 ? 10.099 7.889 -11.595 1.00 89.44 104 PRO A O 1
ATOM 810 N N . GLY A 1 105 ? 10.068 8.549 -9.439 1.00 91.62 105 GLY A N 1
ATOM 811 C CA . GLY A 1 105 ? 8.803 7.910 -9.101 1.00 91.62 105 GLY A CA 1
ATOM 812 C C . GLY A 1 105 ? 7.645 8.893 -9.210 1.00 91.62 105 GLY A C 1
ATOM 813 O O . GLY A 1 105 ? 7.846 10.105 -9.149 1.00 91.62 105 GLY A O 1
ATOM 814 N N . TYR A 1 106 ? 6.436 8.370 -9.381 1.00 93.81 106 TYR A N 1
ATOM 815 C CA . TYR A 1 106 ? 5.209 9.156 -9.318 1.00 93.81 106 TYR A CA 1
ATOM 816 C C . TYR A 1 106 ? 4.051 8.334 -8.752 1.00 93.81 106 TYR A C 1
ATOM 818 O O . TYR A 1 106 ? 4.023 7.102 -8.841 1.00 93.81 106 TYR A O 1
ATOM 826 N N . LEU A 1 107 ? 3.070 9.031 -8.179 1.00 95.44 107 LEU A N 1
ATOM 827 C CA . LEU A 1 107 ? 1.816 8.430 -7.734 1.00 95.44 107 LEU A CA 1
ATOM 828 C C . LEU A 1 107 ? 0.841 8.305 -8.900 1.00 95.44 107 LEU A C 1
ATOM 830 O O . LEU A 1 107 ? 0.662 9.247 -9.675 1.00 95.44 107 LEU A O 1
ATOM 834 N N . ARG A 1 108 ? 0.166 7.162 -8.984 1.00 93.69 108 ARG A N 1
ATOM 835 C CA . ARG A 1 108 ? -0.914 6.917 -9.939 1.00 93.69 108 ARG A CA 1
ATOM 836 C C . ARG A 1 108 ? -2.185 6.551 -9.185 1.00 93.69 108 ARG A C 1
ATOM 838 O O . ARG A 1 108 ? -2.139 5.757 -8.250 1.00 93.69 108 ARG A O 1
ATOM 845 N N . ASP A 1 109 ? -3.305 7.157 -9.572 1.00 92.62 109 ASP A N 1
ATOM 846 C CA . ASP A 1 109 ? -4.619 6.711 -9.110 1.00 92.62 109 ASP A CA 1
ATOM 847 C C . ASP A 1 109 ? -5.008 5.453 -9.890 1.00 92.62 109 ASP A C 1
ATOM 849 O O . ASP A 1 109 ? -5.185 5.489 -11.107 1.00 92.62 109 ASP A O 1
ATOM 853 N N . ASP A 1 110 ? -5.107 4.340 -9.172 1.00 86.75 110 ASP A N 1
ATOM 854 C CA . ASP A 1 110 ? -5.382 3.004 -9.695 1.00 86.75 110 ASP A CA 1
ATOM 855 C C . ASP A 1 110 ? -6.715 2.470 -9.144 1.00 86.75 110 ASP A C 1
ATOM 857 O O . ASP A 1 110 ? -6.887 1.273 -8.909 1.00 86.75 110 ASP A O 1
ATOM 861 N N . THR A 1 111 ? -7.688 3.353 -8.905 1.00 84.81 111 THR A N 1
ATOM 862 C CA . THR A 1 111 ? -8.990 2.971 -8.326 1.00 84.81 111 THR A CA 1
ATOM 863 C C . THR A 1 111 ? -9.758 1.945 -9.165 1.00 84.81 111 THR A C 1
ATOM 865 O O . THR A 1 111 ? -10.469 1.111 -8.604 1.00 84.81 111 THR A O 1
ATOM 868 N N . GLU A 1 112 ? -9.584 1.945 -10.487 1.00 81.31 112 GLU A N 1
ATOM 869 C CA . GLU A 1 112 ? -10.225 0.977 -11.391 1.00 81.31 112 GLU A CA 1
ATOM 870 C C . GLU A 1 112 ? -9.423 -0.327 -11.570 1.00 81.31 112 GLU A C 1
ATOM 872 O O . GLU A 1 112 ? -9.895 -1.273 -12.208 1.00 81.31 112 GLU A O 1
ATOM 877 N N . GLN A 1 113 ? -8.212 -0.403 -11.012 1.00 80.38 113 GLN A N 1
ATOM 878 C CA . GLN A 1 113 ? -7.300 -1.514 -11.244 1.00 80.38 113 GLN A CA 1
ATOM 879 C C . GLN A 1 113 ? -7.769 -2.785 -10.522 1.00 80.38 113 GLN A C 1
ATOM 881 O O . GLN A 1 113 ? -8.041 -2.800 -9.320 1.00 80.38 113 GLN A O 1
ATOM 886 N N . CYS A 1 114 ? -7.820 -3.896 -11.261 1.00 81.88 114 CYS A N 1
ATOM 887 C CA . CYS A 1 114 ? -8.038 -5.219 -10.674 1.00 81.88 114 CYS A CA 1
ATOM 888 C C . CYS A 1 114 ? -6.781 -5.682 -9.919 1.00 81.88 114 CYS A C 1
ATOM 890 O O . CYS A 1 114 ? -5.663 -5.362 -10.324 1.00 81.88 114 CYS A O 1
ATOM 892 N N . PHE A 1 115 ? -6.964 -6.464 -8.854 1.00 85.75 115 PHE A N 1
ATOM 893 C CA . PHE A 1 115 ? -5.893 -7.022 -8.024 1.00 85.75 115 PHE A CA 1
ATOM 894 C C . PHE A 1 115 ? -6.216 -8.466 -7.621 1.00 85.75 115 PHE A C 1
ATOM 896 O O . PHE A 1 115 ? -7.383 -8.854 -7.558 1.00 85.75 115 PHE A O 1
ATOM 903 N N . ASP A 1 116 ? -5.176 -9.245 -7.326 1.00 85.81 116 ASP A N 1
ATOM 904 C CA . ASP A 1 116 ? -5.282 -10.686 -7.063 1.00 85.81 116 ASP A CA 1
ATOM 905 C C . ASP A 1 116 ? -5.144 -11.030 -5.582 1.00 85.81 116 ASP A C 1
ATOM 907 O O . ASP A 1 116 ? -5.588 -12.091 -5.153 1.00 85.81 116 ASP A O 1
ATOM 911 N N . TYR A 1 117 ? -4.500 -10.164 -4.797 1.00 88.94 117 TYR A N 1
ATOM 912 C CA . TYR A 1 117 ? -4.237 -10.394 -3.380 1.00 88.94 117 TYR A CA 1
ATOM 913 C C . TYR A 1 117 ? -4.484 -9.131 -2.570 1.00 88.94 117 TYR A C 1
ATOM 915 O O . TYR A 1 117 ? -4.195 -8.020 -3.016 1.00 88.94 117 TYR A O 1
ATOM 923 N N . VAL A 1 118 ? -4.965 -9.307 -1.341 1.00 91.81 118 VAL A N 1
ATOM 924 C CA . VAL A 1 118 ? -5.230 -8.209 -0.416 1.00 91.81 118 VAL A CA 1
ATOM 925 C C . VAL A 1 118 ? -4.752 -8.529 0.997 1.00 91.81 118 VAL A C 1
ATOM 927 O O . VAL A 1 118 ? -4.817 -9.661 1.482 1.00 91.81 118 VAL A O 1
ATOM 930 N N . ARG A 1 119 ? -4.284 -7.493 1.685 1.00 92.81 119 ARG A N 1
ATOM 931 C CA . ARG A 1 119 ? -4.075 -7.469 3.127 1.00 92.81 119 ARG A CA 1
ATOM 932 C C . ARG A 1 119 ? -4.791 -6.250 3.674 1.00 92.81 119 ARG A C 1
ATOM 934 O O . ARG A 1 119 ? -4.405 -5.124 3.381 1.00 92.81 119 ARG A O 1
ATOM 941 N N . ARG A 1 120 ? -5.833 -6.500 4.458 1.00 94.88 120 ARG A N 1
ATOM 942 C CA . ARG A 1 120 ? -6.660 -5.470 5.082 1.00 94.88 120 ARG A CA 1
ATOM 943 C C . ARG A 1 120 ? -6.128 -5.131 6.476 1.00 94.88 120 ARG A C 1
ATOM 945 O O . ARG A 1 120 ? -5.618 -6.019 7.161 1.00 94.88 120 ARG A O 1
ATOM 952 N N . TYR A 1 121 ? -6.286 -3.874 6.874 1.00 95.25 121 TYR A N 1
ATOM 953 C CA . TYR A 1 121 ? -5.988 -3.346 8.201 1.00 95.25 121 TYR A CA 1
ATOM 954 C C . TYR A 1 121 ? -7.195 -2.572 8.722 1.00 95.25 121 TYR A C 1
ATOM 956 O O . TYR A 1 121 ? -7.769 -1.754 7.999 1.00 95.25 121 TYR A O 1
ATOM 964 N N . CYS A 1 122 ? -7.560 -2.816 9.974 1.00 95.81 122 CYS A N 1
ATOM 965 C CA . CYS A 1 122 ? -8.467 -1.963 10.729 1.00 95.81 122 CYS A CA 1
ATOM 966 C C . CYS A 1 122 ? -7.761 -0.629 11.009 1.00 95.81 122 CYS A C 1
ATOM 968 O O . CYS A 1 122 ? -6.635 -0.629 11.512 1.00 95.81 122 CYS A O 1
ATOM 970 N N . ALA A 1 123 ? -8.401 0.492 10.677 1.00 96.44 123 ALA A N 1
ATOM 971 C CA . ALA A 1 123 ? -7.797 1.814 10.782 1.00 96.44 123 ALA A CA 1
ATOM 972 C C . ALA A 1 123 ? -8.780 2.838 11.356 1.00 96.44 123 ALA A C 1
ATOM 974 O O . ALA A 1 123 ? -9.873 3.053 10.826 1.00 96.44 123 ALA A O 1
ATOM 975 N N . CYS A 1 124 ? -8.359 3.510 12.423 1.00 97.00 124 CYS A N 1
ATOM 976 C CA . CYS A 1 124 ? -9.013 4.711 12.918 1.00 97.00 124 CYS A CA 1
ATOM 977 C C . CYS A 1 124 ? -8.718 5.914 12.000 1.00 97.00 124 CYS A C 1
ATOM 979 O O . CYS A 1 124 ? -7.728 5.895 11.260 1.00 97.00 124 CYS A O 1
ATOM 981 N N . PRO A 1 125 ? -9.513 7.000 12.072 1.00 97.88 125 PRO A N 1
ATOM 982 C CA . PRO A 1 125 ? -9.313 8.181 11.227 1.00 97.88 125 PRO A CA 1
ATOM 983 C C . PRO A 1 125 ? -7.899 8.768 11.309 1.00 97.88 125 PRO A C 1
ATOM 985 O O . PRO A 1 125 ? -7.324 9.124 10.287 1.00 97.88 125 PRO A O 1
ATOM 988 N N . SER A 1 126 ? -7.300 8.785 12.503 1.00 98.06 126 SER A N 1
ATOM 989 C CA . SER A 1 126 ? -5.923 9.251 12.700 1.00 98.06 126 SER A CA 1
ATOM 990 C C . SER A 1 126 ? -4.888 8.375 11.985 1.00 98.06 126 SER A C 1
ATOM 992 O O . SER A 1 126 ? -3.879 8.886 11.518 1.00 98.06 126 SER A O 1
ATOM 994 N N . THR A 1 127 ? -5.123 7.069 11.842 1.00 98.38 127 THR A N 1
ATOM 995 C CA . THR A 1 127 ? -4.251 6.172 11.065 1.00 98.38 127 THR A CA 1
ATOM 996 C C . THR A 1 127 ? -4.345 6.445 9.572 1.00 98.38 127 THR A C 1
ATOM 998 O O . THR A 1 127 ? -3.321 6.462 8.892 1.00 98.38 127 THR A O 1
ATOM 1001 N N . ILE A 1 128 ? -5.551 6.716 9.069 1.00 98.31 128 ILE A N 1
ATOM 1002 C CA . ILE A 1 128 ? -5.761 7.108 7.670 1.00 98.31 128 ILE A CA 1
ATOM 1003 C C . ILE A 1 128 ? -5.087 8.452 7.388 1.00 98.31 128 ILE A C 1
ATOM 1005 O O . ILE A 1 128 ? -4.381 8.574 6.396 1.00 98.31 128 ILE A O 1
ATOM 1009 N N . GLU A 1 129 ? -5.233 9.433 8.278 1.00 98.25 129 GLU A N 1
ATOM 1010 C CA . GLU A 1 129 ? -4.579 10.738 8.140 1.00 98.25 129 GLU A CA 1
ATOM 1011 C C . GLU A 1 129 ? -3.048 10.609 8.088 1.00 98.25 129 GLU A C 1
ATOM 1013 O O . GLU A 1 129 ? -2.405 11.198 7.221 1.00 98.25 129 GLU A O 1
ATOM 1018 N N . GLN A 1 130 ? -2.454 9.791 8.966 1.00 98.50 130 GLN A N 1
ATOM 1019 C CA . GLN A 1 130 ? -1.008 9.538 8.938 1.00 98.50 130 GLN A CA 1
ATOM 1020 C C . GLN A 1 130 ? -0.568 8.851 7.641 1.00 98.50 130 GLN A C 1
ATOM 1022 O O . GLN A 1 130 ? 0.491 9.183 7.108 1.00 98.50 130 GLN A O 1
ATOM 1027 N N . LEU A 1 131 ? -1.386 7.940 7.101 1.00 98.50 131 LEU A N 1
ATOM 1028 C CA . LEU A 1 131 ? -1.121 7.343 5.795 1.00 98.50 131 LEU A CA 1
ATOM 1029 C C . LEU A 1 131 ? -1.166 8.393 4.677 1.00 98.50 131 LEU A C 1
ATOM 1031 O O . LEU A 1 131 ? -0.252 8.432 3.859 1.00 98.50 131 LEU A O 1
ATOM 1035 N N . GLU A 1 132 ? -2.192 9.245 4.641 1.00 97.88 132 GLU A N 1
ATOM 1036 C CA . GLU A 1 132 ? -2.328 10.296 3.624 1.00 97.88 132 GLU A CA 1
ATOM 1037 C C . GLU A 1 132 ? -1.132 11.260 3.652 1.00 97.88 132 GLU A C 1
ATOM 1039 O O . GLU A 1 132 ? -0.552 11.553 2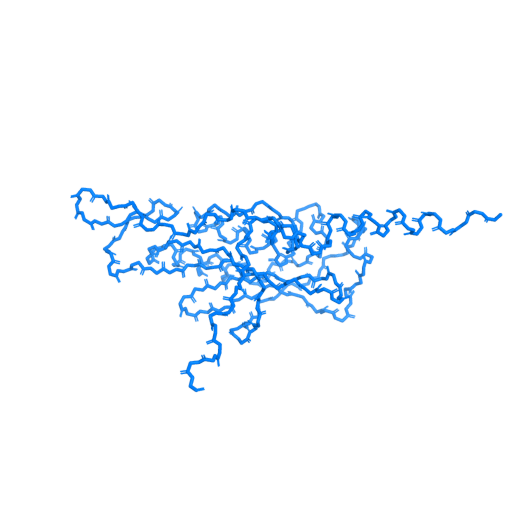.605 1.00 97.88 132 GLU A O 1
ATOM 1044 N N . ILE A 1 133 ? -0.710 11.690 4.847 1.00 98.31 133 ILE A N 1
ATOM 1045 C CA . ILE A 1 133 ? 0.482 12.531 5.033 1.00 98.31 133 ILE A CA 1
ATOM 1046 C C . ILE A 1 133 ? 1.730 11.825 4.492 1.00 98.31 133 ILE A C 1
ATOM 1048 O O . ILE A 1 133 ? 2.494 12.435 3.743 1.00 98.31 133 ILE A O 1
ATOM 1052 N N . ALA A 1 134 ? 1.928 10.548 4.834 1.00 98.06 134 ALA A N 1
ATOM 1053 C CA . ALA A 1 134 ? 3.080 9.778 4.373 1.00 98.06 134 ALA A CA 1
ATOM 1054 C C . ALA A 1 134 ? 3.079 9.602 2.846 1.00 98.06 134 ALA A C 1
ATOM 1056 O O . ALA A 1 134 ? 4.118 9.751 2.211 1.00 98.06 134 ALA A O 1
ATOM 1057 N N . VAL A 1 135 ? 1.925 9.319 2.238 1.00 97.69 135 VAL A N 1
ATOM 1058 C CA . VAL A 1 135 ? 1.800 9.185 0.778 1.00 97.69 135 VAL A CA 1
ATOM 1059 C C . VAL A 1 135 ? 2.169 10.493 0.076 1.00 97.69 135 VAL A C 1
ATOM 1061 O O . VAL A 1 135 ? 2.967 10.470 -0.857 1.00 97.69 135 VAL A O 1
ATOM 1064 N N . ILE A 1 136 ? 1.647 11.631 0.544 1.00 96.94 136 ILE A N 1
ATOM 1065 C CA . ILE A 1 136 ? 1.922 12.948 -0.054 1.00 96.94 136 ILE A CA 1
ATOM 1066 C C . ILE A 1 136 ? 3.393 13.341 0.117 1.00 96.94 136 ILE A C 1
ATOM 1068 O O . ILE A 1 136 ? 4.015 13.809 -0.834 1.00 96.94 136 ILE A O 1
ATOM 1072 N N . ALA A 1 137 ? 3.965 13.132 1.307 1.00 97.50 137 ALA A N 1
ATOM 1073 C CA . ALA A 1 137 ? 5.360 13.472 1.596 1.00 97.50 137 ALA A CA 1
ATOM 1074 C C . ALA A 1 137 ? 6.366 12.702 0.722 1.00 97.50 137 ALA A C 1
ATOM 1076 O O . ALA A 1 137 ? 7.500 13.146 0.558 1.00 97.50 137 ALA A O 1
ATOM 1077 N N . HIS A 1 138 ? 5.938 11.569 0.164 1.00 96.38 138 HIS A N 1
ATOM 1078 C CA . HIS A 1 138 ? 6.757 10.642 -0.607 1.00 96.38 138 HIS A CA 1
ATOM 1079 C C . HIS A 1 138 ? 6.250 10.440 -2.042 1.00 96.38 138 HIS A C 1
ATOM 1081 O O . HIS A 1 138 ? 6.515 9.400 -2.653 1.00 96.38 138 HIS A O 1
ATOM 1087 N N . ALA A 1 139 ? 5.510 11.417 -2.577 1.00 94.88 139 ALA A N 1
ATOM 1088 C CA . ALA A 1 139 ? 4.961 11.357 -3.929 1.00 94.88 139 ALA A CA 1
ATOM 1089 C C . ALA A 1 139 ? 6.047 11.331 -5.018 1.00 94.88 139 ALA A C 1
ATOM 1091 O O . ALA A 1 139 ? 5.884 10.648 -6.027 1.00 94.88 139 ALA A O 1
ATOM 1092 N N . ASP A 1 140 ? 7.161 12.022 -4.759 1.00 93.19 140 ASP A N 1
ATOM 1093 C CA . ASP A 1 140 ? 8.285 12.205 -5.684 1.00 93.19 140 ASP A CA 1
ATOM 1094 C C . ASP A 1 140 ? 9.537 11.409 -5.255 1.00 93.19 140 ASP A C 1
ATOM 1096 O O . ASP A 1 140 ? 10.664 11.748 -5.633 1.00 93.19 140 ASP A O 1
ATOM 1100 N N . ASP A 1 141 ? 9.370 10.371 -4.422 1.00 93.62 141 ASP A N 1
ATOM 1101 C CA . ASP A 1 141 ? 10.473 9.473 -4.059 1.00 93.62 141 ASP A CA 1
ATOM 1102 C C . ASP A 1 141 ? 11.113 8.881 -5.341 1.00 93.62 141 ASP A C 1
ATOM 1104 O O . ASP A 1 141 ? 10.440 8.670 -6.356 1.00 93.62 141 ASP A O 1
ATOM 1108 N N . PRO A 1 142 ? 12.419 8.570 -5.342 1.00 91.88 142 PRO A N 1
ATOM 1109 C CA . PRO A 1 142 ? 13.037 7.884 -6.468 1.00 91.88 142 PRO A CA 1
ATOM 1110 C C . PRO A 1 142 ? 12.538 6.438 -6.559 1.00 91.88 142 PRO A C 1
ATOM 1112 O O . PRO A 1 142 ? 12.519 5.703 -5.569 1.00 91.88 142 PRO A O 1
ATOM 1115 N N . TYR A 1 143 ? 12.214 6.007 -7.774 1.00 90.50 143 TYR A N 1
ATOM 1116 C CA . TYR A 1 143 ? 11.821 4.642 -8.079 1.00 90.50 143 TYR A CA 1
ATOM 1117 C C . TYR A 1 143 ? 13.025 3.802 -8.515 1.00 90.50 143 TYR A C 1
ATOM 1119 O O . TYR A 1 143 ? 13.799 4.180 -9.397 1.00 90.50 143 TYR A O 1
ATOM 1127 N N . GLN A 1 144 ? 13.169 2.615 -7.939 1.00 88.94 144 GLN A N 1
ATOM 1128 C CA . GLN A 1 144 ? 14.147 1.617 -8.330 1.00 88.94 144 GLN A CA 1
ATOM 1129 C C . GLN A 1 144 ? 13.556 0.215 -8.221 1.00 88.94 144 GLN A C 1
ATOM 1131 O O . GLN A 1 144 ? 13.402 -0.357 -7.145 1.00 88.94 144 GLN A O 1
ATOM 1136 N N . VAL A 1 145 ? 13.312 -0.363 -9.388 1.00 81.81 145 VAL A N 1
ATOM 1137 C CA . VAL A 1 145 ? 12.660 -1.654 -9.621 1.00 81.81 145 VAL A CA 1
ATOM 1138 C C . VAL A 1 145 ? 13.205 -2.783 -8.737 1.00 81.81 145 VAL A C 1
ATOM 1140 O O . VAL A 1 145 ? 12.437 -3.480 -8.071 1.00 81.81 145 VAL A O 1
ATOM 1143 N N . GLY A 1 146 ? 14.531 -2.943 -8.698 1.00 79.00 146 GLY A N 1
ATOM 1144 C CA . GLY A 1 146 ? 15.195 -4.020 -7.965 1.00 79.00 146 GLY A CA 1
ATOM 1145 C C . GLY A 1 146 ? 15.319 -3.821 -6.450 1.00 79.00 146 GLY A C 1
ATOM 1146 O O . GLY A 1 146 ? 15.781 -4.743 -5.784 1.00 79.00 146 GLY A O 1
ATOM 1147 N N . ASN A 1 147 ? 14.925 -2.660 -5.898 1.00 79.25 147 ASN A N 1
ATOM 1148 C CA . ASN A 1 147 ? 15.110 -2.318 -4.475 1.00 79.25 147 ASN A CA 1
ATOM 1149 C C . ASN A 1 147 ? 16.552 -2.597 -3.981 1.00 79.25 147 ASN A C 1
ATOM 1151 O O . ASN A 1 147 ? 16.813 -3.194 -2.933 1.00 79.25 147 ASN A O 1
ATOM 1155 N N . TRP A 1 148 ? 17.536 -2.193 -4.776 1.00 77.50 148 TRP A N 1
ATOM 1156 C CA . TRP A 1 148 ? 18.947 -2.340 -4.455 1.00 77.50 148 TRP A CA 1
ATOM 1157 C C . TRP A 1 148 ? 19.423 -1.168 -3.598 1.00 77.50 148 TRP A C 1
ATOM 1159 O O . TRP A 1 148 ? 19.172 -0.005 -3.893 1.00 77.50 148 TRP A O 1
ATOM 1169 N N . ARG A 1 149 ? 20.189 -1.454 -2.539 1.00 74.00 149 ARG A N 1
ATOM 1170 C CA . ARG A 1 149 ? 20.774 -0.415 -1.664 1.00 74.00 149 ARG A CA 1
ATOM 1171 C C . ARG A 1 149 ? 19.726 0.516 -1.021 1.00 74.00 149 ARG A C 1
ATOM 1173 O O . ARG A 1 149 ? 20.057 1.646 -0.679 1.00 74.00 149 ARG A O 1
ATOM 1180 N N . GLY A 1 150 ? 18.496 0.033 -0.835 1.00 75.38 150 GLY A N 1
ATOM 1181 C CA . GLY A 1 150 ? 17.406 0.785 -0.208 1.00 75.38 150 GLY A CA 1
ATOM 1182 C C . GLY A 1 150 ? 16.599 1.677 -1.156 1.00 75.38 150 GLY A C 1
ATOM 1183 O O . GLY A 1 150 ? 15.903 2.565 -0.673 1.00 75.38 150 GLY A O 1
ATOM 1184 N N . GLY A 1 151 ? 16.698 1.482 -2.478 1.00 82.75 151 GLY A N 1
ATOM 1185 C CA . GLY A 1 151 ? 15.807 2.141 -3.438 1.0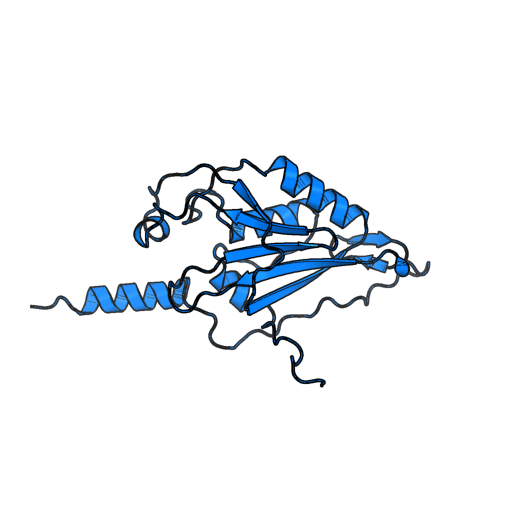0 82.75 151 GLY A CA 1
ATOM 1186 C C . GLY A 1 151 ? 14.352 1.666 -3.319 1.00 82.75 151 GLY A C 1
ATOM 1187 O O . GLY A 1 151 ? 14.090 0.542 -2.910 1.00 82.75 151 GLY A O 1
ATOM 1188 N N . MET A 1 152 ? 13.379 2.500 -3.680 1.00 90.81 152 MET A N 1
ATOM 1189 C CA . MET A 1 152 ? 11.960 2.160 -3.522 1.00 90.81 152 MET A CA 1
ATOM 1190 C C . MET A 1 152 ? 11.360 1.614 -4.817 1.00 90.81 152 MET A C 1
ATOM 1192 O O . MET A 1 152 ? 11.465 2.256 -5.851 1.00 90.81 152 MET A O 1
ATOM 1196 N N . ASN A 1 153 ? 10.671 0.478 -4.778 1.00 91.50 153 ASN A N 1
ATOM 1197 C CA . ASN A 1 153 ? 9.748 0.065 -5.842 1.00 91.50 153 ASN A CA 1
ATOM 1198 C C . ASN A 1 153 ? 8.306 0.129 -5.326 1.00 91.50 153 ASN A C 1
ATOM 1200 O O . ASN A 1 153 ? 8.079 0.474 -4.168 1.00 91.50 153 ASN A O 1
ATOM 1204 N N . CYS A 1 154 ? 7.321 -0.232 -6.150 1.00 92.94 154 CYS A N 1
ATOM 1205 C CA . CYS A 1 154 ? 5.911 -0.199 -5.753 1.00 92.94 154 CYS A CA 1
ATOM 1206 C C . CYS A 1 154 ? 5.627 -0.969 -4.445 1.00 92.94 154 CYS A C 1
ATOM 1208 O O . CYS A 1 154 ? 4.894 -0.485 -3.585 1.00 92.94 154 CYS A O 1
ATOM 1210 N N . ALA A 1 155 ? 6.257 -2.132 -4.241 1.00 93.06 155 ALA A N 1
ATOM 1211 C CA . ALA A 1 155 ? 6.087 -2.944 -3.037 1.00 93.06 155 ALA A CA 1
ATOM 1212 C C . ALA A 1 155 ? 6.744 -2.316 -1.802 1.00 93.06 155 ALA A C 1
ATOM 1214 O O . ALA A 1 155 ? 6.117 -2.216 -0.742 1.00 93.06 155 ALA A O 1
ATOM 1215 N N . THR A 1 156 ? 8.006 -1.900 -1.906 1.00 94.81 156 THR A N 1
ATOM 1216 C CA . THR A 1 156 ? 8.720 -1.338 -0.753 1.00 94.81 156 THR A CA 1
ATOM 1217 C C . THR A 1 156 ? 8.211 0.039 -0.392 1.00 94.81 156 THR A C 1
ATOM 1219 O O . THR A 1 156 ? 7.983 0.284 0.789 1.00 94.81 156 THR A O 1
ATOM 1222 N N . TRP A 1 157 ? 7.894 0.875 -1.377 1.00 96.38 157 TRP A N 1
ATOM 1223 C CA . TRP A 1 157 ? 7.222 2.147 -1.145 1.00 96.38 157 TRP A CA 1
ATOM 1224 C C . TRP A 1 157 ? 5.908 1.931 -0.387 1.00 96.38 157 TRP A C 1
ATOM 1226 O O . TRP A 1 157 ? 5.741 2.471 0.705 1.00 96.38 157 TRP A O 1
ATOM 1236 N N . ALA A 1 158 ? 5.025 1.050 -0.876 1.00 97.00 158 ALA A N 1
ATOM 1237 C CA . ALA A 1 158 ? 3.728 0.808 -0.244 1.00 97.00 158 ALA A CA 1
ATOM 1238 C C . ALA A 1 158 ? 3.865 0.300 1.203 1.00 97.00 158 ALA A C 1
ATOM 1240 O O . ALA A 1 158 ? 3.197 0.790 2.116 1.00 97.00 158 ALA A O 1
ATOM 1241 N N . THR A 1 159 ? 4.766 -0.660 1.444 1.00 96.75 159 THR A N 1
ATOM 1242 C CA . THR A 1 159 ? 5.007 -1.164 2.805 1.00 96.75 159 THR A CA 1
ATOM 1243 C C . THR A 1 159 ? 5.649 -0.119 3.717 1.00 96.75 159 THR A C 1
ATOM 1245 O O . THR A 1 159 ? 5.319 -0.076 4.899 1.00 96.75 159 THR A O 1
ATOM 1248 N N . HIS A 1 160 ? 6.516 0.758 3.208 1.00 96.75 160 HIS A N 1
ATOM 1249 C CA . HIS A 1 160 ? 7.056 1.863 3.997 1.00 96.75 160 HIS A CA 1
ATOM 1250 C C . HIS A 1 160 ? 5.967 2.854 4.402 1.00 96.75 160 HIS A C 1
ATOM 1252 O O . HIS A 1 160 ? 5.867 3.149 5.587 1.00 96.75 160 HIS A O 1
ATOM 1258 N N . ARG A 1 161 ? 5.074 3.262 3.491 1.00 97.75 161 ARG A N 1
ATOM 1259 C CA . ARG A 1 161 ? 3.971 4.180 3.840 1.00 97.75 161 ARG A CA 1
ATOM 1260 C C . ARG A 1 161 ? 3.022 3.592 4.887 1.00 97.75 161 ARG A C 1
ATOM 1262 O O . ARG A 1 161 ? 2.563 4.301 5.777 1.00 97.75 161 ARG A O 1
ATOM 1269 N N . LEU A 1 162 ? 2.773 2.281 4.840 1.00 98.25 162 LEU A N 1
ATOM 1270 C CA . LEU A 1 162 ? 2.022 1.593 5.895 1.00 98.25 162 LEU A CA 1
ATOM 1271 C C . LEU A 1 162 ? 2.753 1.651 7.246 1.00 98.25 162 LEU A C 1
ATOM 1273 O O . LEU A 1 162 ? 2.117 1.914 8.265 1.00 98.25 162 LEU A O 1
ATOM 1277 N N . ARG A 1 163 ? 4.077 1.449 7.265 1.00 98.06 163 ARG A N 1
ATOM 1278 C CA . ARG A 1 163 ? 4.892 1.575 8.489 1.00 98.06 163 ARG A CA 1
ATOM 1279 C C . ARG A 1 163 ? 4.926 3.006 9.018 1.00 98.06 163 ARG A C 1
ATOM 1281 O O . ARG A 1 163 ? 4.833 3.183 10.228 1.00 98.06 163 ARG A O 1
ATOM 1288 N N . ASP A 1 164 ? 4.998 4.000 8.136 1.00 98.25 164 ASP A N 1
ATOM 1289 C CA . ASP A 1 164 ? 4.934 5.422 8.492 1.00 98.25 164 ASP A CA 1
ATOM 1290 C C . ASP A 1 164 ? 3.593 5.740 9.184 1.00 98.25 164 ASP A C 1
ATOM 1292 O O . ASP A 1 164 ? 3.546 6.449 10.188 1.00 98.25 164 ASP A O 1
ATOM 1296 N N . ALA A 1 165 ? 2.505 5.104 8.734 1.00 98.12 165 ALA A N 1
ATOM 1297 C CA . ALA A 1 165 ? 1.201 5.157 9.390 1.00 98.12 165 ALA A CA 1
ATOM 1298 C C . ALA A 1 165 ? 1.109 4.315 10.680 1.00 98.12 165 ALA A C 1
ATOM 1300 O O . ALA A 1 165 ? 0.068 4.323 11.334 1.00 98.12 165 ALA A O 1
ATOM 1301 N N . GLY A 1 166 ? 2.162 3.611 11.099 1.00 97.75 166 GLY A N 1
ATOM 1302 C CA . GLY A 1 166 ? 2.190 2.762 12.297 1.00 97.75 166 GLY A CA 1
ATOM 1303 C C . GLY A 1 166 ? 1.635 1.347 12.101 1.00 97.75 166 GLY A C 1
ATOM 1304 O O . GLY A 1 166 ? 1.500 0.607 13.073 1.00 97.75 166 GLY A O 1
ATOM 1305 N N . LEU A 1 167 ? 1.316 0.950 10.867 1.00 97.00 167 LEU A N 1
ATOM 1306 C CA . LEU A 1 167 ? 0.834 -0.393 10.543 1.00 97.00 167 LEU A CA 1
ATOM 1307 C C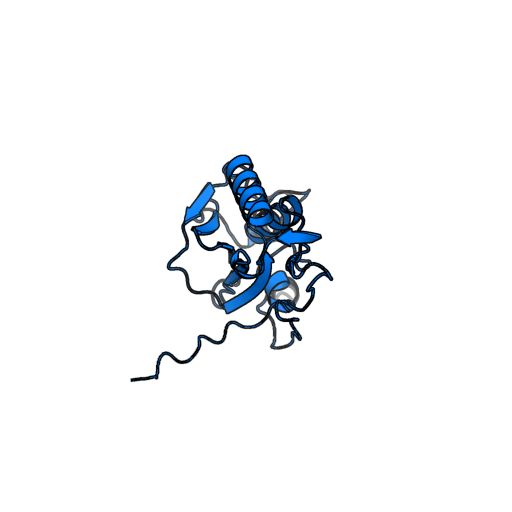 . LEU A 1 167 ? 2.000 -1.373 10.353 1.00 97.00 167 LEU A C 1
ATOM 1309 O O . LEU A 1 167 ? 3.124 -0.997 10.026 1.00 97.00 167 LEU A O 1
ATOM 1313 N N . SER A 1 168 ? 1.715 -2.664 10.528 1.00 95.50 168 SER A N 1
ATOM 1314 C CA . SER A 1 168 ? 2.688 -3.751 10.349 1.00 95.50 168 SER A CA 1
ATOM 1315 C C . SER A 1 168 ? 2.405 -4.541 9.063 1.00 95.50 168 SER A C 1
ATOM 1317 O O . SER A 1 168 ? 1.620 -5.496 9.103 1.00 95.50 168 SER A O 1
ATOM 1319 N N . PRO A 1 169 ? 2.994 -4.157 7.913 1.00 94.50 169 PRO A N 1
ATOM 1320 C CA . PRO A 1 169 ? 2.776 -4.854 6.652 1.00 94.50 169 PRO A CA 1
ATOM 1321 C C . PRO A 1 169 ? 3.528 -6.186 6.559 1.00 94.50 169 PRO A C 1
ATOM 1323 O O . PRO A 1 169 ? 4.501 -6.384 7.291 1.00 94.50 169 PRO A O 1
ATOM 1326 N N . PRO A 1 170 ? 3.116 -7.089 5.644 1.00 91.62 170 PRO A N 1
ATOM 1327 C CA . PRO A 1 170 ? 3.868 -8.305 5.362 1.00 91.62 170 PRO A CA 1
ATOM 1328 C C . PRO A 1 170 ? 5.285 -7.977 4.885 1.00 91.62 170 PRO A C 1
ATOM 1330 O O . PRO A 1 170 ? 5.551 -6.912 4.319 1.00 91.62 170 PRO A O 1
ATOM 1333 N N . GLU A 1 171 ? 6.203 -8.910 5.112 1.00 87.81 171 GLU A N 1
ATOM 1334 C CA . GLU A 1 171 ? 7.584 -8.756 4.669 1.00 87.81 171 GLU A CA 1
ATOM 1335 C C . GLU A 1 171 ? 7.693 -9.040 3.170 1.00 87.81 171 GLU A C 1
ATOM 1337 O O . GLU A 1 171 ? 7.200 -10.049 2.674 1.00 87.81 171 GLU A O 1
ATOM 1342 N N . GLY A 1 172 ? 8.361 -8.174 2.420 1.00 84.31 172 GLY A N 1
ATOM 1343 C CA . GLY A 1 172 ? 8.561 -8.393 0.995 1.00 84.31 172 GLY A CA 1
ATOM 1344 C C . GLY A 1 172 ? 9.120 -7.162 0.310 1.00 84.31 172 GLY A C 1
ATOM 1345 O O . GLY A 1 172 ? 8.732 -6.037 0.607 1.00 84.31 172 GLY A O 1
ATOM 1346 N N . ASP A 1 173 ? 10.043 -7.398 -0.610 1.00 85.62 173 ASP A N 1
ATOM 1347 C CA . ASP A 1 173 ? 10.708 -6.396 -1.444 1.00 85.62 173 ASP A CA 1
ATOM 1348 C C . ASP A 1 173 ? 10.169 -6.364 -2.881 1.00 85.62 173 ASP A C 1
ATOM 1350 O O . ASP A 1 173 ? 10.612 -5.554 -3.689 1.00 85.62 173 ASP A O 1
ATOM 1354 N N . CYS A 1 174 ? 9.224 -7.242 -3.217 1.00 86.62 174 CYS A N 1
ATOM 1355 C CA . CYS A 1 174 ? 8.545 -7.256 -4.503 1.00 86.62 174 CYS A CA 1
ATOM 1356 C C . CYS A 1 174 ? 7.085 -7.716 -4.351 1.00 86.62 174 CYS A C 1
ATOM 1358 O O . CYS A 1 174 ? 6.768 -8.455 -3.408 1.00 86.62 174 CYS A O 1
ATOM 1360 N N . PRO A 1 175 ? 6.190 -7.337 -5.281 1.00 88.12 175 PRO A N 1
ATOM 1361 C CA . PRO A 1 175 ? 4.759 -7.625 -5.158 1.00 88.12 175 PRO A CA 1
ATOM 1362 C C . PRO A 1 175 ? 4.448 -9.116 -5.005 1.00 88.12 175 PRO A C 1
ATOM 1364 O O . PRO A 1 175 ? 3.695 -9.504 -4.117 1.00 88.12 175 PRO A O 1
ATOM 1367 N N . ASN A 1 176 ? 5.115 -9.987 -5.765 1.00 83.69 176 ASN A N 1
ATOM 1368 C CA . ASN A 1 176 ? 4.867 -11.429 -5.693 1.00 83.69 176 ASN A CA 1
ATOM 1369 C C . ASN A 1 176 ? 5.328 -12.067 -4.369 1.00 83.69 176 ASN A C 1
ATOM 1371 O O . ASN A 1 176 ? 4.763 -13.079 -3.952 1.00 83.69 176 ASN A O 1
ATOM 1375 N N . ARG A 1 177 ? 6.308 -11.483 -3.661 1.00 84.38 177 ARG A N 1
ATOM 1376 C CA . ARG A 1 177 ? 6.657 -11.915 -2.294 1.00 84.38 177 ARG A CA 1
ATOM 1377 C C . ARG A 1 177 ? 5.650 -11.427 -1.261 1.00 84.38 177 ARG A C 1
ATOM 1379 O O . ARG A 1 177 ? 5.332 -12.201 -0.360 1.00 84.38 177 ARG A O 1
ATOM 1386 N N . LEU A 1 178 ? 5.125 -10.209 -1.420 1.00 88.25 178 LEU A N 1
ATOM 1387 C CA . LEU A 1 178 ? 4.016 -9.724 -0.595 1.00 88.25 178 LEU A CA 1
ATOM 1388 C C . LEU A 1 178 ? 2.801 -10.646 -0.757 1.00 88.25 178 LEU A C 1
ATOM 1390 O O . LEU A 1 178 ? 2.302 -11.168 0.235 1.00 88.25 178 LEU A O 1
ATOM 1394 N N . ALA A 1 179 ? 2.407 -10.949 -1.999 1.00 86.69 179 ALA A N 1
ATOM 1395 C CA . ALA A 1 179 ? 1.253 -11.792 -2.322 1.00 86.69 179 ALA A CA 1
ATOM 1396 C C . ALA A 1 179 ? 1.258 -13.161 -1.613 1.00 86.69 179 ALA A C 1
ATOM 1398 O O . ALA A 1 179 ? 0.210 -13.643 -1.194 1.00 86.69 179 ALA A O 1
ATOM 1399 N N . ARG A 1 180 ? 2.436 -13.768 -1.393 1.00 84.81 180 ARG A N 1
ATOM 1400 C CA . ARG A 1 180 ? 2.593 -15.050 -0.666 1.00 84.81 180 ARG A CA 1
ATOM 1401 C C . ARG A 1 180 ? 2.169 -15.000 0.805 1.00 84.81 180 ARG A C 1
ATOM 1403 O O . ARG A 1 180 ? 2.050 -16.045 1.431 1.00 84.81 180 ARG A O 1
ATOM 1410 N N . GLN A 1 181 ? 1.996 -13.813 1.375 1.00 86.88 181 GLN A N 1
ATOM 1411 C CA . GLN A 1 181 ? 1.576 -13.602 2.767 1.00 86.88 181 GLN A CA 1
ATOM 1412 C C . GLN A 1 181 ? 0.195 -12.938 2.860 1.00 86.88 181 GLN A C 1
ATOM 1414 O O . GLN A 1 181 ? -0.256 -12.575 3.948 1.00 86.88 181 GLN A O 1
ATOM 1419 N N . MET A 1 182 ? -0.466 -12.750 1.721 1.00 87.75 182 MET A N 1
ATOM 1420 C CA . MET A 1 182 ? -1.723 -12.023 1.591 1.00 87.75 182 MET A CA 1
ATOM 1421 C C . MET A 1 182 ? -2.859 -12.982 1.236 1.00 87.75 182 MET A C 1
ATOM 1423 O O . MET A 1 182 ? -2.630 -14.105 0.785 1.00 87.75 182 MET A O 1
ATOM 1427 N N . THR A 1 183 ? -4.097 -12.547 1.456 1.00 86.19 183 THR A N 1
ATOM 1428 C CA . THR A 1 183 ? -5.273 -13.340 1.095 1.00 86.19 183 THR A CA 1
ATOM 1429 C C . THR A 1 183 ? -5.515 -13.195 -0.404 1.00 86.19 183 THR A C 1
ATOM 1431 O O . THR A 1 183 ? -5.532 -12.058 -0.880 1.00 86.19 183 THR A O 1
ATOM 1434 N N . PRO A 1 184 ? -5.742 -14.284 -1.159 1.00 82.94 184 PRO A N 1
ATOM 1435 C CA . PRO A 1 184 ? -6.264 -14.176 -2.514 1.00 82.94 184 PRO A CA 1
ATOM 1436 C C . PRO A 1 184 ? -7.573 -13.383 -2.515 1.00 82.94 184 PRO A C 1
ATOM 1438 O O . PRO A 1 184 ? -8.482 -13.664 -1.731 1.00 82.94 184 PRO A O 1
ATOM 1441 N N . TRP A 1 185 ? -7.677 -12.402 -3.400 1.00 78.31 185 TRP A N 1
ATOM 1442 C CA . TRP A 1 185 ? -8.914 -11.691 -3.658 1.00 78.31 185 TRP A CA 1
ATOM 1443 C C . TRP A 1 185 ? -9.791 -12.557 -4.556 1.00 78.31 185 TRP A C 1
ATOM 1445 O O . TRP A 1 185 ? -9.701 -12.536 -5.782 1.00 78.31 185 TRP A O 1
ATOM 1455 N N . VAL A 1 186 ? -10.647 -13.361 -3.934 1.00 66.88 186 VAL A N 1
ATOM 1456 C CA . VAL A 1 186 ? -11.765 -13.965 -4.651 1.00 66.88 186 VAL A CA 1
ATOM 1457 C C . VAL A 1 186 ? -12.797 -12.858 -4.767 1.00 66.88 186 VAL A C 1
ATOM 1459 O O . VAL A 1 186 ? -13.439 -12.524 -3.775 1.00 66.88 186 VAL A O 1
ATOM 1462 N N . SER A 1 187 ? -12.921 -12.247 -5.948 1.00 51.88 187 SER A N 1
ATOM 1463 C CA . SER A 1 187 ? -14.027 -11.329 -6.213 1.00 51.88 187 SER A CA 1
ATOM 1464 C C . SER A 1 187 ? -15.307 -12.041 -5.791 1.00 51.88 187 SER A C 1
ATOM 1466 O O . SER A 1 187 ? -15.626 -13.088 -6.366 1.00 51.88 187 SER A O 1
ATOM 1468 N N . GLU A 1 188 ? -16.012 -11.533 -4.783 1.00 43.44 188 GLU A N 1
ATOM 1469 C CA . GLU A 1 188 ? -17.371 -11.981 -4.522 1.00 43.44 188 GLU A CA 1
ATOM 1470 C C . GLU A 1 188 ? -18.140 -11.871 -5.843 1.00 43.44 188 GLU A C 1
ATOM 1472 O O . GLU A 1 188 ? -18.318 -10.794 -6.405 1.00 43.44 188 GLU A O 1
ATOM 1477 N N . ILE A 1 189 ? -18.434 -13.042 -6.404 1.00 40.94 189 ILE A N 1
ATOM 1478 C CA . ILE A 1 189 ? -19.519 -13.379 -7.316 1.00 40.94 189 ILE A CA 1
ATOM 1479 C C . ILE A 1 189 ? -20.131 -12.154 -8.022 1.00 40.94 189 ILE A C 1
ATOM 1481 O O . ILE A 1 189 ? -21.095 -11.557 -7.557 1.00 40.94 189 ILE A O 1
ATOM 1485 N N . LYS A 1 190 ? -19.666 -11.877 -9.246 1.00 34.75 190 LYS A N 1
ATOM 1486 C CA . LYS A 1 190 ? -20.402 -11.069 -10.239 1.00 34.75 190 LYS A CA 1
ATOM 1487 C C . LYS A 1 190 ? -21.700 -11.733 -10.748 1.00 34.75 190 LYS A C 1
ATOM 1489 O O . LYS A 1 190 ? -22.263 -11.268 -11.728 1.00 34.75 190 LYS A O 1
ATOM 1494 N N . ASN A 1 191 ? -22.195 -12.789 -10.099 1.00 34.75 191 ASN A N 1
ATOM 1495 C CA . ASN A 1 191 ? -23.405 -13.519 -10.494 1.00 34.75 191 ASN A CA 1
ATOM 1496 C C . ASN A 1 191 ? -24.413 -13.566 -9.340 1.00 34.75 191 ASN A C 1
ATOM 1498 O O . ASN A 1 191 ? -24.627 -14.599 -8.709 1.00 34.75 191 ASN A O 1
ATOM 1502 N N . GLY A 1 192 ? -24.998 -12.408 -9.060 1.00 35.34 192 GLY A N 1
ATOM 1503 C CA . GLY A 1 192 ? -26.163 -12.245 -8.201 1.00 35.34 192 GLY A CA 1
ATOM 1504 C C . GLY A 1 192 ? -27.279 -11.478 -8.904 1.00 35.34 192 GLY A C 1
ATOM 1505 O O . GLY A 1 192 ? -27.930 -10.681 -8.245 1.00 35.34 192 GLY A O 1
ATOM 1506 N N . HIS A 1 193 ? -27.456 -11.676 -10.217 1.00 32.00 193 HIS A N 1
ATOM 1507 C CA . HIS A 1 193 ? -28.650 -11.328 -10.996 1.00 32.00 193 HIS A CA 1
ATOM 1508 C C . HIS A 1 193 ? -28.787 -12.277 -12.188 1.00 32.00 193 HIS A C 1
ATOM 1510 O O . HIS A 1 193 ? -27.752 -12.542 -12.840 1.00 32.00 193 HIS A O 1
#

Foldseek 3Di:
DPDPPVVVVVVVVCCVAQNAAPPDAPADAADQPAQDPVRWTQWQLRDTDHPVQKWKKKWFKAQDNPQSAIAIWIDTPPFIKFKDFDCPPDDPVLQVDLPRDWGWIAIDTCVVPDTFFMHMIIDGPLLVVQLVVLCVVCRGAIARRNCHPNHDHRVRSNQVSNVSSSHHADDDRGRSNSRNHTHTPPPPDPPPD

pLDDT: mean 81.41, std 16.99, range [32.0, 98.5]

Radius of gyration: 18.35 Å; chains: 1; bounding box: 57×41×54 Å